Protein AF-A0A925VUN9-F1 (afdb_monomer)

Nearest PDB structures (foldseek):
  3ddu-assembly1_A  TM=9.523E-01  e=3.285E-17  Homo sapiens
  1o6g-assembly1_A  TM=9.454E-01  e=2.485E-17  Sus scrofa
  4ax4-assembly1_A  TM=9.443E-01  e=6.414E-17  Sus scrofa
  3iun-assembly1_A  TM=6.216E-01  e=2.566E-19  Aeromonas caviae
  3iul-assembly1_A  TM=6.078E-01  e=3.586E-19  Aeromonas caviae

Solvent-accessible surface area (backbone atoms only — not comparable to full-atom values): 20849 Å² total; per-residue (Å²): 135,87,82,88,87,84,83,85,91,83,91,82,90,84,91,80,81,89,74,84,75,78,75,70,81,73,72,76,76,75,77,75,74,76,77,77,78,78,86,79,77,77,70,90,73,80,70,54,88,45,61,49,71,61,94,89,42,80,46,76,43,34,56,60,71,56,74,42,68,83,41,71,66,34,49,50,51,53,52,48,48,48,52,46,53,50,62,52,56,71,68,44,89,56,50,64,61,50,50,53,51,50,52,58,76,48,52,46,74,44,72,49,81,69,43,82,54,84,65,26,37,38,31,38,40,29,82,28,77,60,81,41,57,28,34,30,39,23,50,55,55,97,90,42,76,53,76,75,42,85,71,47,58,30,52,77,70,26,98,84,35,47,28,39,76,73,48,76,34,67,33,91,84,52,47,38,35,40,35,29,37,19,55,77,78,42,70,53,28,38,37,37,34,28,36,61,85,78,71,41,73,51,94,57,71,45,70,46,23,49,93,56,67,62,50,59,55,83,98,46,64,50,69,51,64,56,81,70,55,72,73,55,49,53,48,52,52,52,50,24,61,76,68,65,71,50,68,56,71,61,53,52,50,50,52,50,51,38,50,52,30,49,73,71,72,38,67,41,64,66,52,55,54,51,72,71,41,57,67,84,72,38,47,62,57,50,54,53,51,51,52,49,52,53,50,50,64,72,68,72,60,88,73,77,90,54,98,73,42,73,67,55,57,52,51,52,48,51,53,54,49,50,52,51,49,51,52,53,50,48,64,70,45,56,87,71,64,58,88,75,79,81,115

Structure (mmCIF, N/CA/C/O backbone):
data_AF-A0A925VUN9-F1
#
_entry.id   AF-A0A925VUN9-F1
#
loop_
_atom_site.group_PDB
_atom_site.id
_atom_site.type_symbol
_atom_site.label_atom_id
_atom_site.label_alt_id
_atom_site.label_comp_id
_atom_site.label_asym_id
_atom_site.label_entity_id
_atom_site.label_seq_id
_atom_site.pdbx_PDB_ins_code
_atom_site.Cartn_x
_atom_site.Cartn_y
_atom_site.Cartn_z
_atom_site.occupancy
_atom_site.B_iso_or_equiv
_atom_site.auth_seq_id
_atom_site.auth_comp_id
_atom_site.auth_asym_id
_atom_site.auth_atom_id
_atom_site.pdbx_PDB_model_num
ATOM 1 N N . MET A 1 1 ? -49.160 45.375 -2.765 1.00 37.41 1 MET A N 1
ATOM 2 C CA . MET A 1 1 ? -49.230 46.778 -3.239 1.00 37.41 1 MET A CA 1
ATOM 3 C C . MET A 1 1 ? -47.916 47.093 -3.961 1.00 37.41 1 MET A C 1
ATOM 5 O O . MET A 1 1 ? -46.883 47.075 -3.319 1.00 37.41 1 MET A O 1
ATOM 9 N N . HIS A 1 2 ? -47.882 46.859 -5.283 1.00 33.75 2 HIS A N 1
ATOM 10 C CA . HIS A 1 2 ? -47.540 47.832 -6.353 1.00 33.75 2 HIS A CA 1
ATOM 11 C C . HIS A 1 2 ? -46.129 48.445 -6.237 1.00 33.75 2 HIS A C 1
ATOM 13 O O . HIS A 1 2 ? -45.890 49.258 -5.362 1.00 33.75 2 HIS A O 1
ATOM 19 N N . LYS A 1 3 ? -45.115 47.921 -6.946 1.00 38.50 3 LYS A N 1
ATOM 20 C CA . LYS A 1 3 ? -44.780 47.980 -8.399 1.00 38.50 3 LYS A CA 1
ATOM 21 C C . LYS A 1 3 ? -44.012 49.257 -8.807 1.00 38.50 3 LYS A C 1
ATOM 23 O O . LYS A 1 3 ? -44.603 50.318 -8.886 1.00 38.50 3 LYS A O 1
ATOM 28 N N . ARG A 1 4 ? -42.747 49.018 -9.201 1.00 45.75 4 ARG A N 1
ATOM 29 C CA . ARG A 1 4 ? -41.951 49.589 -10.316 1.00 45.75 4 ARG A CA 1
ATOM 30 C C . ARG A 1 4 ? -41.827 51.113 -10.448 1.00 45.75 4 ARG A C 1
ATOM 32 O O . ARG A 1 4 ? -42.810 51.768 -10.750 1.00 45.75 4 ARG A O 1
ATOM 39 N N . LEU A 1 5 ? -40.582 51.604 -10.501 1.00 34.41 5 LEU A N 1
ATOM 40 C CA . LEU A 1 5 ? -40.230 52.769 -11.321 1.00 34.41 5 LEU A CA 1
ATOM 41 C C . LEU A 1 5 ? -38.805 52.644 -11.910 1.00 34.41 5 LEU A C 1
ATOM 43 O O . LEU A 1 5 ? -37.813 52.567 -11.199 1.00 34.41 5 LEU A O 1
ATOM 47 N N . PHE A 1 6 ? -38.766 52.613 -13.236 1.00 36.28 6 PHE A N 1
ATOM 48 C CA . PHE A 1 6 ? -37.720 53.037 -14.182 1.00 36.28 6 PHE A CA 1
ATOM 49 C C . PHE A 1 6 ? -38.490 53.940 -15.189 1.00 36.28 6 PHE A C 1
ATOM 51 O O . PHE A 1 6 ? -39.714 53.760 -15.249 1.00 36.28 6 PHE A O 1
ATOM 58 N N . PRO A 1 7 ? -37.900 54.813 -16.044 1.00 48.44 7 PRO A N 1
ATOM 59 C CA . PRO A 1 7 ? -36.479 55.086 -16.325 1.00 48.44 7 PRO A CA 1
ATOM 60 C C . PRO A 1 7 ? -36.134 56.591 -16.601 1.00 48.44 7 PRO A C 1
ATOM 62 O O . PRO A 1 7 ? -36.978 57.471 -16.497 1.00 48.44 7 PRO A O 1
ATOM 65 N N . ALA A 1 8 ? -34.892 56.822 -17.062 1.00 31.12 8 ALA A N 1
ATOM 66 C CA . ALA A 1 8 ? -34.492 57.746 -18.147 1.00 31.12 8 ALA A CA 1
ATOM 67 C C . ALA A 1 8 ? -34.271 59.270 -17.906 1.00 31.12 8 ALA A C 1
ATOM 69 O O . ALA A 1 8 ? -35.199 60.062 -17.871 1.00 31.12 8 ALA A O 1
ATOM 70 N N . LEU A 1 9 ? -32.975 59.631 -17.978 1.00 34.16 9 LEU A N 1
ATOM 71 C CA . LEU A 1 9 ? -32.340 60.549 -18.955 1.00 34.16 9 LEU A CA 1
ATOM 72 C C . LEU A 1 9 ? -32.482 62.089 -18.829 1.00 34.16 9 LEU A C 1
ATOM 74 O O . LEU A 1 9 ? -33.552 62.636 -19.054 1.00 34.16 9 LEU A O 1
ATOM 78 N N . ALA A 1 10 ? -31.334 62.766 -18.629 1.00 32.47 10 ALA A N 1
ATOM 79 C CA . ALA A 1 10 ? -30.852 64.016 -19.277 1.00 32.47 10 ALA A CA 1
ATOM 80 C C . ALA A 1 10 ? -29.629 64.525 -18.471 1.00 32.47 10 ALA A C 1
ATOM 82 O O . ALA A 1 10 ? -29.774 64.918 -17.321 1.00 32.47 10 ALA A O 1
ATOM 83 N N . LEU A 1 11 ? -28.367 64.300 -18.855 1.00 37.62 11 LEU A N 1
ATOM 84 C CA . LEU A 1 11 ? -27.564 64.936 -19.913 1.00 37.62 11 LEU A CA 1
ATOM 85 C C . LEU A 1 11 ? -27.597 66.478 -19.910 1.00 37.62 11 LEU A C 1
ATOM 87 O O . LEU A 1 11 ? -28.502 67.049 -20.499 1.00 37.62 11 LEU A O 1
ATOM 91 N N . THR A 1 12 ? -26.541 67.119 -19.384 1.00 36.88 12 THR A N 1
ATOM 92 C CA . THR A 1 12 ? -25.901 68.284 -20.035 1.00 36.88 12 THR A CA 1
ATOM 93 C C . THR A 1 12 ? -24.462 68.520 -19.555 1.00 36.88 12 THR A C 1
ATOM 95 O O . THR A 1 12 ? -24.151 68.425 -18.373 1.00 36.88 12 THR A O 1
ATOM 98 N N . LEU A 1 13 ? -23.631 68.822 -20.555 1.00 40.38 13 LEU A N 1
ATOM 99 C CA . LEU A 1 13 ? -22.224 69.223 -20.616 1.00 40.38 13 LEU A CA 1
ATOM 100 C C . LEU A 1 13 ? -21.664 70.088 -19.471 1.00 40.38 13 LEU A C 1
ATOM 102 O O . LEU A 1 13 ? -22.271 71.086 -19.098 1.00 40.38 13 LEU A O 1
ATOM 106 N N . LEU A 1 14 ? -20.381 69.864 -19.153 1.00 37.53 14 LEU A N 1
ATOM 107 C CA . LEU A 1 14 ? -19.387 70.946 -19.124 1.00 37.53 14 LEU A CA 1
ATOM 108 C C . LEU A 1 14 ? -17.967 70.410 -19.355 1.00 37.53 14 LEU A C 1
ATOM 110 O O . LEU A 1 14 ? -17.503 69.476 -18.707 1.00 37.53 14 LEU A O 1
ATOM 114 N N . ALA A 1 15 ? -17.311 71.008 -20.347 1.00 46.47 15 ALA A N 1
ATOM 115 C CA . ALA A 1 15 ? -15.930 70.777 -20.726 1.00 46.47 15 ALA A CA 1
ATOM 116 C C . ALA A 1 15 ? -14.966 71.331 -19.664 1.00 46.47 15 ALA A C 1
ATOM 118 O O . ALA A 1 15 ? -15.176 72.426 -19.147 1.00 46.47 15 ALA A O 1
ATOM 119 N N . GLY A 1 16 ? -13.874 70.611 -19.399 1.00 35.56 16 GLY A N 1
ATOM 120 C CA . GLY A 1 16 ? -12.801 71.080 -18.525 1.00 35.56 16 GLY A CA 1
ATOM 121 C C . GLY A 1 16 ? -11.512 70.283 -18.714 1.00 35.56 16 GLY A C 1
ATOM 122 O O . GLY A 1 16 ? -11.427 69.134 -18.307 1.00 35.56 16 GLY A O 1
ATOM 123 N N . CYS A 1 17 ? -10.530 70.933 -19.341 1.00 37.12 17 CYS A N 1
ATOM 124 C CA . CYS A 1 17 ? -9.085 70.682 -19.295 1.00 37.12 17 CYS A CA 1
ATOM 125 C C . CYS A 1 17 ? -8.556 69.262 -19.591 1.00 37.12 17 CYS A C 1
ATOM 127 O O . CYS A 1 17 ? -8.373 68.425 -18.712 1.00 37.12 17 CYS A O 1
ATOM 129 N N . ARG A 1 18 ? -8.132 69.065 -20.849 1.00 40.28 18 ARG A N 1
ATOM 130 C CA . ARG A 1 18 ? -7.102 68.083 -21.220 1.00 40.28 18 ARG A CA 1
ATOM 131 C C . ARG A 1 18 ? -5.751 68.521 -20.646 1.00 40.28 18 ARG A C 1
ATOM 133 O O . ARG A 1 18 ? -5.056 69.332 -21.252 1.00 40.28 18 ARG A O 1
ATOM 140 N N . SER A 1 19 ? -5.354 67.935 -19.526 1.00 45.12 19 SER A N 1
ATOM 141 C CA . SER A 1 19 ? -3.939 67.811 -19.176 1.00 45.12 19 SER A CA 1
ATOM 142 C C . SER A 1 19 ? -3.372 66.657 -19.997 1.00 45.12 19 SER A C 1
ATOM 144 O O . SER A 1 19 ? -3.786 65.511 -19.828 1.00 45.12 19 SER A O 1
ATOM 146 N N . ALA A 1 20 ? -2.469 66.953 -20.929 1.00 46.03 20 ALA A N 1
ATOM 147 C CA . ALA A 1 20 ? -1.732 65.939 -21.668 1.00 46.03 20 ALA A CA 1
ATOM 148 C C . ALA A 1 20 ? -0.798 65.193 -20.701 1.00 46.03 20 ALA A C 1
ATOM 150 O O . ALA A 1 20 ? 0.339 65.599 -20.483 1.00 46.03 20 ALA A O 1
ATOM 151 N N . GLN A 1 21 ? -1.282 64.107 -20.098 1.00 45.81 21 GLN A N 1
ATOM 152 C CA . GLN A 1 21 ? -0.403 63.099 -19.523 1.00 45.81 21 GLN A CA 1
ATOM 153 C C . GLN A 1 21 ? 0.169 62.295 -20.686 1.00 45.81 21 GLN A C 1
ATOM 155 O O . GLN A 1 21 ? -0.472 61.399 -21.233 1.00 45.81 21 GLN A O 1
ATOM 160 N N . THR A 1 22 ? 1.380 62.656 -21.092 1.00 38.88 22 THR A N 1
ATOM 161 C CA . THR A 1 22 ? 2.261 61.762 -21.833 1.00 38.88 22 THR A CA 1
ATOM 162 C C . THR A 1 22 ? 2.469 60.514 -20.983 1.00 38.88 22 THR A C 1
ATOM 164 O O . THR A 1 22 ? 3.266 60.516 -20.046 1.00 38.88 22 THR A O 1
ATOM 167 N N . PHE A 1 23 ? 1.726 59.452 -21.287 1.00 42.19 23 PHE A N 1
ATOM 168 C CA . PHE A 1 23 ? 2.113 58.108 -20.892 1.00 42.19 23 PHE A CA 1
ATOM 169 C C . PHE A 1 23 ? 3.434 57.811 -21.598 1.00 42.19 23 PHE A C 1
ATOM 171 O O . PHE A 1 23 ? 3.462 57.509 -22.791 1.00 42.19 23 PHE A O 1
ATOM 178 N N . SER A 1 24 ? 4.541 57.941 -20.867 1.00 43.62 24 SER A N 1
ATOM 179 C CA . SER A 1 24 ? 5.783 57.282 -21.249 1.00 43.62 24 SER A CA 1
ATOM 180 C C . SER A 1 24 ? 5.459 55.801 -21.456 1.00 43.62 24 SER A C 1
ATOM 182 O O . SER A 1 24 ? 4.817 55.216 -20.575 1.00 43.62 24 SER A O 1
ATOM 184 N N . PRO A 1 25 ? 5.843 55.176 -22.582 1.00 48.31 25 PRO A N 1
ATOM 185 C CA . PRO A 1 25 ? 5.727 53.735 -22.707 1.00 48.31 25 PRO A CA 1
ATOM 186 C C . PRO A 1 25 ? 6.5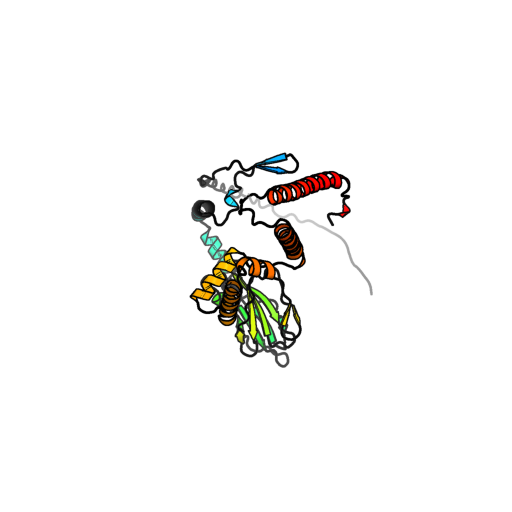38 53.129 -21.563 1.00 48.31 25 PRO A C 1
ATOM 188 O O . PRO A 1 25 ? 7.757 53.291 -21.491 1.00 48.31 25 PRO A O 1
ATOM 191 N N . SER A 1 26 ? 5.820 52.524 -20.614 1.00 52.62 26 SER A N 1
ATOM 192 C CA . SER A 1 26 ? 6.406 51.753 -19.529 1.00 52.62 26 SER A CA 1
ATOM 193 C C . SER A 1 26 ? 7.407 50.785 -20.141 1.00 52.62 26 SER A C 1
ATOM 195 O O . SER A 1 26 ? 7.097 50.135 -21.142 1.00 52.62 26 SER A O 1
ATOM 197 N N . SER A 1 27 ? 8.606 50.786 -19.559 1.00 56.06 27 SER A N 1
ATOM 198 C CA . SER A 1 27 ? 9.746 49.929 -19.859 1.00 56.06 27 SER A CA 1
ATOM 199 C C . SER A 1 27 ? 9.329 48.643 -20.563 1.00 56.06 27 SER A C 1
ATOM 201 O O . SER A 1 27 ? 8.539 47.870 -20.018 1.00 56.06 27 SER A O 1
ATOM 203 N N . ALA A 1 28 ? 9.898 48.411 -21.750 1.00 54.94 28 ALA A N 1
ATOM 204 C CA . ALA A 1 28 ? 9.885 47.108 -22.396 1.00 54.94 28 ALA A CA 1
ATOM 205 C C . ALA A 1 28 ? 10.078 46.025 -21.326 1.00 54.94 28 ALA A C 1
ATOM 207 O O . ALA A 1 28 ? 11.006 46.122 -20.513 1.00 54.94 28 ALA A O 1
ATOM 208 N N . ALA A 1 29 ? 9.158 45.057 -21.282 1.00 57.66 29 ALA A N 1
ATOM 209 C CA . ALA A 1 29 ? 9.291 43.898 -20.417 1.00 57.66 29 ALA A CA 1
ATOM 210 C C . ALA A 1 29 ? 10.703 43.342 -20.617 1.00 57.66 29 ALA A C 1
ATOM 212 O O . ALA A 1 29 ? 11.104 43.077 -21.754 1.00 57.66 29 ALA A O 1
ATOM 213 N N . ALA A 1 30 ? 11.470 43.251 -19.529 1.00 51.81 30 ALA A N 1
ATOM 214 C CA . ALA A 1 30 ? 12.798 42.668 -19.581 1.00 51.81 30 ALA A CA 1
ATOM 215 C C . ALA A 1 30 ? 12.683 41.302 -20.279 1.00 51.81 30 ALA A C 1
ATOM 217 O O . ALA A 1 30 ? 11.768 40.539 -19.941 1.00 51.81 30 ALA A O 1
ATOM 218 N N . PRO A 1 31 ? 13.538 40.994 -21.270 1.00 49.50 31 PRO A N 1
ATOM 219 C CA . PRO A 1 31 ? 13.520 39.684 -21.891 1.00 49.50 31 PRO A CA 1
ATOM 220 C C . PRO A 1 31 ? 13.689 38.653 -20.778 1.00 49.50 31 PRO A C 1
ATOM 222 O O . PRO A 1 31 ? 14.640 38.733 -19.998 1.00 49.50 31 PRO A O 1
ATOM 225 N N . ILE A 1 32 ? 12.737 37.721 -20.673 1.00 59.97 32 ILE A N 1
ATOM 226 C CA . ILE A 1 32 ? 12.883 36.556 -19.801 1.00 59.97 32 ILE A CA 1
ATOM 227 C C . ILE A 1 32 ? 14.226 35.937 -20.201 1.00 59.97 32 ILE A C 1
ATOM 229 O O . ILE A 1 32 ? 14.386 35.621 -21.387 1.00 59.97 32 ILE A O 1
ATOM 233 N N . PRO A 1 33 ? 15.213 35.836 -19.290 1.00 59.09 33 PRO A N 1
ATOM 234 C CA . PRO A 1 33 ? 16.504 35.272 -19.641 1.00 59.09 33 PRO A CA 1
ATOM 235 C C . PRO A 1 33 ? 16.245 33.905 -20.263 1.00 59.09 33 PRO A C 1
ATOM 237 O O . PRO A 1 33 ? 15.504 33.096 -19.698 1.00 59.09 33 PRO A O 1
ATOM 240 N N . ALA A 1 34 ? 16.782 33.690 -21.466 1.00 54.97 34 ALA A N 1
ATOM 241 C CA . ALA A 1 34 ? 16.667 32.417 -22.154 1.00 54.97 34 ALA A CA 1
ATOM 242 C C . ALA A 1 34 ? 17.097 31.329 -21.168 1.00 54.97 34 ALA A C 1
ATOM 244 O O . ALA A 1 34 ? 18.238 31.332 -20.707 1.00 54.97 34 ALA A O 1
ATOM 245 N N . SER A 1 35 ? 16.155 30.462 -20.784 1.00 61.94 35 SER A N 1
ATOM 246 C CA . SER A 1 35 ? 16.424 29.373 -19.854 1.00 61.94 35 SER A CA 1
ATOM 247 C C . SER A 1 35 ? 17.608 28.586 -20.404 1.00 61.94 35 SER A C 1
ATOM 249 O O . SER A 1 35 ? 17.532 28.022 -21.500 1.00 61.94 35 SER A O 1
ATOM 251 N N . SER A 1 36 ? 18.729 28.612 -19.682 1.00 62.91 36 SER A N 1
ATOM 252 C CA . SER A 1 36 ? 19.871 27.766 -19.990 1.00 62.91 36 SER A CA 1
ATOM 253 C C . SER A 1 36 ? 19.370 26.329 -19.940 1.00 62.91 36 SER A C 1
ATOM 255 O O . SER A 1 36 ? 19.022 25.833 -18.867 1.00 62.91 36 SER A O 1
ATOM 257 N N . ARG A 1 37 ? 19.268 25.671 -21.099 1.00 72.12 37 ARG A N 1
ATOM 258 C CA . ARG A 1 37 ? 18.894 24.258 -21.151 1.00 72.12 37 ARG A CA 1
ATOM 259 C C . ARG A 1 37 ? 19.952 23.484 -20.377 1.00 72.12 37 ARG A C 1
ATOM 261 O O . ARG A 1 37 ? 21.100 23.426 -20.810 1.00 72.12 37 ARG A O 1
ATOM 268 N N . ILE A 1 38 ? 19.572 22.926 -19.232 1.00 76.38 38 ILE A N 1
ATOM 269 C CA . ILE A 1 38 ? 20.438 22.026 -18.477 1.00 76.38 38 ILE A CA 1
ATOM 270 C C . ILE A 1 38 ? 20.653 20.796 -19.361 1.00 76.38 38 ILE A C 1
ATOM 272 O O . ILE A 1 38 ? 19.695 20.123 -19.746 1.00 76.38 38 ILE A O 1
ATOM 276 N N . ALA A 1 39 ? 21.903 20.541 -19.739 1.00 84.44 39 ALA A N 1
ATOM 277 C CA . ALA A 1 39 ? 22.255 19.363 -20.516 1.00 84.44 39 ALA A CA 1
ATOM 278 C C . ALA A 1 39 ? 22.117 18.120 -19.628 1.00 84.44 39 ALA A C 1
ATOM 280 O O . ALA A 1 39 ? 22.717 18.048 -18.556 1.00 84.44 39 ALA A O 1
ATOM 281 N N . VAL A 1 40 ? 21.322 17.149 -20.076 1.00 90.56 40 VAL A N 1
ATOM 282 C CA . VAL A 1 40 ? 21.062 15.904 -19.346 1.00 90.56 40 VAL A CA 1
ATOM 283 C C . VAL A 1 40 ? 21.664 14.744 -20.117 1.00 90.56 40 VAL A C 1
ATOM 285 O O . VAL A 1 40 ? 21.389 14.579 -21.304 1.00 90.56 40 VAL A O 1
ATOM 288 N N . GLN A 1 41 ? 22.467 13.932 -19.435 1.00 93.25 41 GLN A N 1
ATOM 289 C CA . GLN A 1 41 ? 22.943 12.661 -19.962 1.00 93.25 41 GLN A CA 1
ATOM 290 C C . GLN A 1 41 ? 22.115 11.537 -19.344 1.00 93.25 41 GLN A C 1
ATOM 292 O O . GLN A 1 41 ? 22.156 11.328 -18.132 1.00 93.25 41 GLN A O 1
ATOM 297 N N . TYR A 1 42 ? 21.344 10.840 -20.175 1.00 95.94 42 TYR A N 1
ATOM 298 C CA . TYR A 1 42 ? 20.524 9.720 -19.724 1.00 95.94 42 TYR A CA 1
ATOM 299 C C . TYR A 1 42 ? 21.367 8.453 -19.540 1.00 95.94 42 TYR A C 1
ATOM 301 O O . TYR A 1 42 ? 22.355 8.275 -20.259 1.00 95.94 42 TYR A O 1
ATOM 309 N N . PRO A 1 43 ? 20.989 7.557 -18.611 1.00 96.31 43 PRO A N 1
ATOM 310 C CA . PRO A 1 43 ? 21.626 6.256 -18.497 1.00 96.31 43 PRO A CA 1
ATOM 311 C C . PRO A 1 43 ? 21.365 5.421 -19.752 1.00 96.31 43 PRO A C 1
ATOM 313 O O . PRO A 1 43 ? 20.247 5.401 -20.278 1.00 96.31 43 PRO A O 1
ATOM 316 N N . GLU A 1 44 ? 22.385 4.691 -20.195 1.00 95.94 44 GLU A N 1
ATOM 317 C CA . GLU A 1 44 ? 22.226 3.661 -21.221 1.00 95.94 44 GLU A CA 1
ATOM 318 C C . GLU A 1 44 ? 21.148 2.662 -20.781 1.00 95.94 44 GLU A C 1
ATOM 320 O O . GLU A 1 44 ? 21.173 2.139 -19.666 1.00 95.94 44 GLU A O 1
ATOM 325 N N . THR A 1 45 ? 20.172 2.425 -21.655 1.00 97.88 45 THR A N 1
ATOM 326 C CA . THR A 1 45 ? 19.056 1.507 -21.403 1.00 97.88 45 THR A CA 1
ATOM 327 C C . THR A 1 45 ? 19.045 0.483 -22.521 1.00 97.88 45 THR A C 1
ATOM 329 O O . THR A 1 45 ? 18.701 0.812 -23.660 1.00 97.88 45 THR A O 1
ATOM 332 N N . ARG A 1 46 ? 19.457 -0.755 -22.220 1.00 96.94 46 ARG A N 1
ATOM 333 C CA . ARG A 1 46 ? 19.519 -1.798 -23.246 1.00 96.94 46 ARG A CA 1
ATOM 334 C C . ARG A 1 46 ? 18.129 -2.082 -23.810 1.00 96.94 46 ARG A C 1
ATOM 336 O O . ARG A 1 46 ? 17.133 -2.068 -23.085 1.00 96.94 46 ARG A O 1
ATOM 343 N N . LYS A 1 47 ? 18.096 -2.391 -25.101 1.00 97.94 47 LYS A N 1
ATOM 344 C CA . LYS A 1 47 ? 16.910 -2.875 -25.804 1.00 97.94 47 LYS A CA 1
ATOM 345 C C . LYS A 1 47 ? 17.036 -4.384 -25.974 1.00 97.94 47 LYS A C 1
ATOM 347 O O . LYS A 1 47 ? 18.050 -4.842 -26.496 1.00 97.94 47 LYS A O 1
ATOM 352 N N . SER A 1 48 ? 16.053 -5.140 -25.505 1.00 95.69 48 SER A N 1
ATOM 353 C CA . SER A 1 48 ? 15.885 -6.544 -25.877 1.00 95.69 48 SER A CA 1
ATOM 354 C C . SER A 1 48 ? 15.203 -6.662 -27.240 1.00 95.69 48 SER A C 1
ATOM 356 O O . SER A 1 48 ? 14.717 -5.687 -27.815 1.00 95.69 48 SER A O 1
ATOM 358 N N . ASP A 1 49 ? 15.177 -7.883 -27.748 1.00 97.06 49 ASP A N 1
ATOM 359 C CA . ASP A 1 49 ? 14.502 -8.321 -28.964 1.00 97.06 49 ASP A CA 1
ATOM 360 C C . ASP A 1 49 ? 13.099 -8.897 -28.690 1.00 97.06 49 ASP A C 1
ATOM 362 O O . ASP A 1 49 ? 12.533 -9.565 -29.551 1.00 97.06 49 ASP A O 1
ATOM 366 N N . HIS A 1 50 ? 12.523 -8.643 -27.506 1.00 97.38 50 HIS A N 1
ATOM 367 C CA . HIS A 1 50 ? 11.200 -9.158 -27.138 1.00 97.38 50 HIS A CA 1
ATOM 368 C C . HIS A 1 50 ? 10.112 -8.570 -28.045 1.00 97.38 50 HIS A C 1
ATOM 370 O O . HIS A 1 50 ? 10.023 -7.353 -28.224 1.00 97.38 50 HIS A O 1
ATOM 376 N N . VAL A 1 51 ? 9.268 -9.442 -28.595 1.00 98.00 51 VAL A N 1
ATOM 377 C CA . VAL A 1 51 ? 8.137 -9.094 -29.460 1.00 98.00 51 VAL A CA 1
ATOM 378 C C . VAL A 1 51 ? 6.952 -9.961 -29.055 1.00 98.00 51 VAL A C 1
ATOM 380 O O . VAL A 1 51 ? 7.047 -11.187 -29.079 1.00 98.00 51 VAL A O 1
ATOM 383 N N . ASP A 1 52 ? 5.840 -9.325 -28.704 1.00 97.62 52 ASP A N 1
ATOM 384 C CA . ASP A 1 52 ? 4.563 -10.014 -28.529 1.00 97.62 52 ASP A CA 1
ATOM 385 C C . ASP A 1 52 ? 3.845 -10.124 -29.882 1.00 97.62 52 ASP A C 1
ATOM 387 O O . ASP A 1 52 ? 3.980 -9.245 -30.733 1.00 97.62 52 ASP A O 1
ATOM 391 N N . ASP A 1 53 ? 3.038 -11.165 -30.079 1.00 97.69 53 ASP A N 1
ATOM 392 C CA . ASP A 1 53 ? 2.108 -11.250 -31.209 1.00 97.69 53 ASP A CA 1
ATOM 393 C C . ASP A 1 53 ? 0.677 -11.024 -30.721 1.00 97.69 53 ASP A C 1
ATOM 395 O O . ASP A 1 53 ? 0.172 -11.756 -29.867 1.00 97.69 53 ASP A O 1
ATOM 399 N N . TYR A 1 54 ? 0.015 -10.015 -31.282 1.00 97.50 54 TYR A N 1
ATOM 400 C CA . TYR A 1 54 ? -1.394 -9.743 -31.032 1.00 97.50 54 TYR A CA 1
ATOM 401 C C . TYR A 1 54 ? -2.186 -10.005 -32.310 1.00 97.50 54 TYR A C 1
ATOM 403 O O . TYR A 1 54 ? -2.268 -9.153 -33.195 1.00 97.50 54 TYR A O 1
ATOM 411 N N . PHE A 1 55 ? -2.781 -11.197 -32.397 1.00 96.94 55 PHE A N 1
ATOM 412 C CA . PHE A 1 55 ? -3.629 -11.619 -33.518 1.00 96.94 55 PHE A CA 1
ATOM 413 C C . PHE A 1 55 ? -2.914 -11.544 -34.884 1.00 96.94 55 PHE A C 1
ATOM 415 O O . PHE A 1 55 ? -3.487 -11.074 -35.868 1.00 96.94 55 PHE A O 1
ATOM 422 N N . GLY A 1 56 ? -1.654 -11.987 -34.949 1.00 95.69 56 GLY A N 1
ATOM 423 C CA . GLY A 1 56 ? -0.815 -11.950 -36.152 1.00 95.69 56 GLY A CA 1
ATOM 424 C C . GLY A 1 56 ? -0.089 -10.621 -36.382 1.00 95.69 56 GLY A C 1
ATOM 425 O O . GLY A 1 56 ? 0.569 -10.457 -37.411 1.00 95.69 56 GLY A O 1
ATOM 426 N N . THR A 1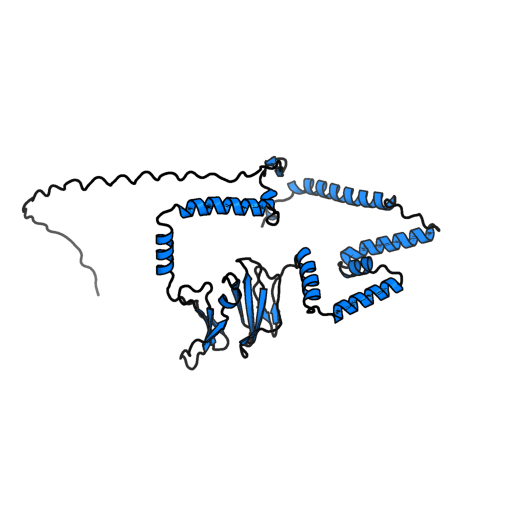 57 ? -0.225 -9.656 -35.464 1.00 97.94 57 THR A N 1
ATOM 427 C CA . THR A 1 57 ? 0.508 -8.385 -35.503 1.00 97.94 57 THR A CA 1
ATOM 428 C C . THR A 1 57 ? 1.663 -8.413 -34.497 1.00 97.94 57 THR A C 1
ATOM 430 O O . THR A 1 57 ? 1.398 -8.402 -33.292 1.00 97.94 57 THR A O 1
ATOM 433 N N . PRO A 1 58 ? 2.933 -8.388 -34.948 1.00 97.88 58 PRO A N 1
ATOM 434 C CA . PRO A 1 58 ? 4.081 -8.327 -34.049 1.00 97.88 58 PRO A CA 1
ATOM 435 C C . PRO A 1 58 ? 4.227 -6.929 -33.426 1.00 97.88 58 PRO A C 1
ATOM 437 O O . PRO A 1 58 ? 4.275 -5.923 -34.137 1.00 97.88 58 PRO A O 1
ATOM 440 N N . VAL A 1 59 ? 4.349 -6.865 -32.100 1.00 98.38 59 VAL A N 1
ATOM 441 C CA . VAL A 1 59 ? 4.523 -5.641 -31.304 1.00 98.38 59 VAL A CA 1
ATOM 442 C C . VAL A 1 59 ? 5.804 -5.754 -30.464 1.00 98.38 59 VAL A C 1
ATOM 444 O O . VAL A 1 59 ? 5.822 -6.478 -29.467 1.00 98.38 59 VAL A O 1
ATOM 447 N N . PRO A 1 60 ? 6.897 -5.067 -30.852 1.00 98.31 60 PRO A N 1
ATOM 448 C CA . PRO A 1 60 ? 8.141 -5.069 -30.087 1.00 98.31 60 PRO A CA 1
ATOM 449 C C . PRO A 1 60 ? 8.006 -4.350 -28.744 1.00 98.31 60 PRO A C 1
ATOM 451 O O . PRO A 1 60 ? 7.567 -3.201 -28.696 1.00 98.31 60 PRO A O 1
ATOM 454 N N . ASP A 1 61 ? 8.482 -4.991 -27.679 1.00 98.19 61 ASP A N 1
ATOM 455 C CA . ASP A 1 61 ? 8.614 -4.413 -26.342 1.00 98.19 61 ASP A CA 1
ATOM 456 C C . ASP A 1 61 ? 10.069 -4.555 -25.851 1.00 98.19 61 ASP A C 1
ATOM 458 O O . ASP A 1 61 ? 10.407 -5.443 -25.061 1.00 98.19 61 ASP A O 1
ATOM 462 N N . PRO A 1 62 ? 10.975 -3.681 -26.330 1.00 98.25 62 PRO A N 1
ATOM 463 C CA . PRO A 1 62 ? 12.411 -3.799 -26.076 1.00 98.25 62 PRO A CA 1
ATOM 464 C C . PRO A 1 62 ? 12.805 -3.564 -24.611 1.00 98.25 62 PRO A C 1
ATOM 466 O O . PRO A 1 62 ? 13.981 -3.697 -24.265 1.00 98.25 62 PRO A O 1
ATOM 469 N N . TYR A 1 63 ? 11.864 -3.176 -23.750 1.00 98.19 63 TYR A N 1
ATOM 470 C CA . TYR A 1 63 ? 12.120 -2.896 -22.342 1.00 98.19 63 TYR A CA 1
ATOM 471 C C . TYR A 1 63 ? 11.363 -3.835 -21.406 1.00 98.19 63 TYR A C 1
ATOM 473 O O . TYR A 1 63 ? 11.357 -3.589 -20.203 1.00 98.19 63 TYR A O 1
ATOM 481 N N . ARG A 1 64 ? 10.826 -4.952 -21.921 1.00 97.50 64 ARG A N 1
ATOM 482 C CA . ARG A 1 64 ? 10.175 -6.015 -21.136 1.00 97.50 64 ARG A CA 1
ATOM 483 C C . ARG A 1 64 ? 10.972 -6.434 -19.897 1.00 97.50 64 ARG A C 1
ATOM 485 O O . ARG A 1 64 ? 10.405 -6.770 -18.867 1.00 97.50 64 ARG A O 1
ATOM 492 N N . TRP A 1 65 ? 12.302 -6.386 -19.971 1.00 96.94 65 TRP A N 1
ATOM 493 C CA . TRP A 1 65 ? 13.178 -6.723 -18.847 1.00 96.94 65 TRP A CA 1
ATOM 494 C C . TRP A 1 65 ? 12.998 -5.812 -17.616 1.00 96.94 65 TRP A C 1
ATOM 496 O O . TRP A 1 65 ? 13.271 -6.258 -16.506 1.00 96.94 65 TRP A O 1
ATOM 506 N N . LEU A 1 66 ? 12.503 -4.578 -17.786 1.00 97.88 66 LEU A N 1
ATOM 507 C CA . LEU A 1 66 ? 12.183 -3.664 -16.682 1.00 97.88 66 LEU A CA 1
ATOM 508 C C . LEU A 1 66 ? 10.926 -4.076 -15.899 1.00 97.88 66 LEU A C 1
ATOM 510 O O . LEU A 1 66 ? 10.722 -3.567 -14.798 1.00 97.88 66 LEU A O 1
ATOM 514 N N . GLU A 1 67 ? 10.096 -4.988 -16.422 1.00 96.31 67 GLU A N 1
ATOM 515 C CA . GLU A 1 67 ? 8.933 -5.514 -15.691 1.00 96.31 67 GLU A CA 1
ATOM 516 C C . GLU A 1 67 ? 9.343 -6.383 -14.493 1.00 96.31 67 GLU A C 1
ATOM 518 O O . GLU A 1 67 ? 8.607 -6.467 -13.507 1.00 96.31 67 GLU A O 1
ATOM 523 N N . ASP A 1 68 ? 10.539 -6.983 -14.529 1.00 93.38 68 ASP A N 1
ATOM 524 C CA . ASP A 1 68 ? 11.120 -7.642 -13.362 1.00 93.38 68 ASP A CA 1
ATOM 525 C C . ASP A 1 68 ? 11.745 -6.598 -12.427 1.00 93.38 68 ASP A C 1
ATOM 527 O O . ASP A 1 68 ? 12.934 -6.258 -12.512 1.00 93.38 68 ASP A O 1
ATOM 531 N N . ALA A 1 69 ? 10.913 -6.094 -11.516 1.00 89.38 69 ALA A N 1
ATOM 532 C CA . ALA A 1 69 ? 11.294 -5.130 -10.490 1.00 89.38 69 ALA A CA 1
ATOM 533 C C . ALA A 1 69 ? 12.310 -5.684 -9.471 1.00 89.38 69 ALA A C 1
ATOM 535 O O . ALA A 1 69 ? 12.998 -4.906 -8.800 1.00 89.38 69 ALA A O 1
ATOM 536 N N . ASP A 1 70 ? 12.422 -7.009 -9.341 1.00 88.00 70 ASP A N 1
ATOM 537 C CA . ASP A 1 70 ? 13.328 -7.643 -8.388 1.00 88.00 70 ASP A CA 1
ATOM 538 C C . ASP A 1 70 ? 14.720 -7.903 -8.962 1.00 88.00 70 ASP A C 1
ATOM 540 O O . ASP A 1 70 ? 15.675 -8.051 -8.182 1.00 88.00 70 ASP A O 1
ATOM 544 N N . SER A 1 71 ? 14.859 -7.878 -10.290 1.00 93.31 71 SER A N 1
ATOM 545 C CA . SER A 1 71 ? 16.139 -8.084 -10.957 1.00 93.31 71 SER A CA 1
ATOM 546 C C . SER A 1 71 ? 17.198 -7.051 -10.522 1.00 93.31 71 SER A C 1
ATOM 548 O O . SER A 1 71 ? 16.908 -5.858 -10.345 1.00 93.31 71 SER A O 1
ATOM 550 N N . PRO A 1 72 ? 18.471 -7.470 -10.370 1.00 95.62 72 PRO A N 1
ATOM 551 C CA . PRO A 1 72 ? 19.568 -6.541 -10.101 1.00 95.62 72 PRO A CA 1
ATOM 552 C C . PRO A 1 72 ? 19.720 -5.469 -11.186 1.00 95.62 72 PRO A C 1
ATOM 554 O O . PRO A 1 72 ? 20.094 -4.336 -10.883 1.00 95.62 72 PRO A O 1
ATOM 557 N N . GLU A 1 73 ? 19.410 -5.815 -12.437 1.00 95.94 73 GLU A N 1
ATOM 558 C CA . GLU A 1 73 ? 19.512 -4.907 -13.577 1.00 95.94 73 GLU A CA 1
ATOM 559 C C . GLU A 1 73 ? 18.500 -3.757 -13.476 1.00 95.94 73 GLU A C 1
ATOM 561 O O . GLU A 1 73 ? 18.890 -2.591 -13.560 1.00 95.94 73 GLU A O 1
ATOM 566 N N . THR A 1 74 ? 17.226 -4.056 -13.200 1.00 96.88 74 THR A N 1
ATOM 567 C CA . THR A 1 74 ? 16.183 -3.033 -13.021 1.00 96.88 74 THR A CA 1
ATOM 568 C C . THR A 1 74 ? 16.493 -2.131 -11.830 1.00 96.88 74 THR A C 1
ATOM 570 O O . THR A 1 74 ? 16.407 -0.907 -11.938 1.00 96.88 74 THR A O 1
ATOM 573 N N . LYS A 1 75 ? 16.950 -2.699 -10.707 1.00 94.75 75 LYS A N 1
ATOM 574 C CA . LYS A 1 75 ? 17.357 -1.925 -9.519 1.00 94.75 75 LYS A CA 1
ATOM 575 C C . LYS A 1 75 ? 18.516 -0.965 -9.817 1.00 94.75 75 LYS A C 1
ATOM 577 O O . LYS A 1 75 ? 18.491 0.195 -9.385 1.00 94.75 75 LYS A O 1
ATOM 582 N N . ALA A 1 76 ? 19.513 -1.415 -10.581 1.00 96.75 76 ALA A N 1
ATOM 583 C CA . ALA A 1 76 ? 20.620 -0.570 -11.022 1.00 96.75 76 ALA A CA 1
ATOM 584 C C . ALA A 1 76 ? 20.140 0.546 -11.964 1.00 96.75 76 ALA A C 1
ATOM 586 O O . ALA A 1 76 ? 20.528 1.705 -11.794 1.00 96.75 76 ALA A O 1
ATOM 587 N N . TRP A 1 77 ? 19.247 0.223 -12.903 1.00 98.12 77 TRP A N 1
ATOM 588 C CA . TRP A 1 77 ? 18.659 1.193 -13.824 1.00 98.12 77 TRP A CA 1
ATOM 589 C C . TRP A 1 77 ? 17.853 2.278 -13.095 1.00 98.12 77 TRP A C 1
ATOM 591 O O . TRP A 1 77 ? 18.093 3.463 -13.325 1.00 98.12 77 TRP A O 1
ATOM 601 N N . VAL A 1 78 ? 16.981 1.909 -12.146 1.00 97.75 78 VAL A N 1
ATOM 602 C CA . VAL A 1 78 ? 16.212 2.867 -11.324 1.00 97.75 78 VAL A CA 1
ATOM 603 C C . VAL A 1 78 ? 17.148 3.798 -10.552 1.00 97.75 78 VAL A C 1
ATOM 605 O O . VAL A 1 78 ? 16.936 5.010 -10.511 1.00 97.75 78 VAL A O 1
ATOM 608 N N . THR A 1 79 ? 18.224 3.255 -9.979 1.00 97.06 79 THR A N 1
ATOM 609 C CA . THR A 1 79 ? 19.234 4.052 -9.265 1.00 97.06 79 THR A CA 1
ATOM 610 C C . THR A 1 79 ? 19.917 5.057 -10.196 1.00 97.06 79 THR A C 1
ATOM 612 O O . THR A 1 79 ? 20.082 6.226 -9.839 1.00 97.06 79 THR A O 1
ATOM 615 N N . ALA A 1 80 ? 20.281 4.630 -11.409 1.00 97.44 80 ALA A N 1
ATOM 616 C CA . ALA A 1 80 ? 20.894 5.497 -12.407 1.00 97.44 80 ALA A CA 1
ATOM 617 C C . ALA A 1 80 ? 19.936 6.606 -12.878 1.00 97.44 80 ALA A C 1
ATOM 619 O O . ALA A 1 80 ? 20.350 7.761 -12.979 1.00 97.44 80 ALA A O 1
ATOM 620 N N . GLN A 1 81 ? 18.657 6.287 -13.093 1.00 97.94 81 GLN A N 1
ATOM 621 C CA . GLN A 1 81 ? 17.633 7.275 -13.446 1.00 97.94 81 GLN A CA 1
ATOM 622 C C . GLN A 1 81 ? 17.420 8.291 -12.320 1.00 97.94 81 GLN A C 1
ATOM 624 O O . GLN A 1 81 ? 17.479 9.494 -12.570 1.00 97.94 81 GLN A O 1
ATOM 629 N N . ASN A 1 82 ? 17.285 7.834 -11.069 1.00 97.75 82 ASN A N 1
ATOM 630 C CA . ASN A 1 82 ? 17.166 8.717 -9.907 1.00 97.75 82 ASN A CA 1
ATOM 631 C C . ASN A 1 82 ? 18.352 9.684 -9.806 1.00 97.75 82 ASN A C 1
ATOM 633 O O . ASN A 1 82 ? 18.148 10.868 -9.547 1.00 97.75 82 ASN A O 1
ATOM 637 N N . LYS A 1 83 ? 19.583 9.223 -10.067 1.00 96.69 83 LYS A N 1
ATOM 638 C CA . LYS A 1 83 ? 20.770 10.092 -10.080 1.00 96.69 83 LYS A CA 1
ATOM 639 C C . LYS A 1 83 ? 20.658 11.206 -11.122 1.00 96.69 83 LYS A C 1
ATOM 641 O O . LYS A 1 83 ? 20.996 12.349 -10.826 1.00 96.69 83 LYS A O 1
ATOM 646 N N . VAL A 1 84 ? 20.176 10.890 -12.323 1.00 96.62 84 VAL A N 1
ATOM 647 C CA . VAL A 1 84 ? 19.968 11.884 -13.385 1.00 96.62 84 VAL A CA 1
ATOM 648 C C . VAL A 1 84 ? 18.858 12.864 -13.005 1.00 96.62 84 VAL A C 1
ATOM 650 O O . VAL A 1 84 ? 19.050 14.076 -13.102 1.00 96.62 84 VAL A O 1
ATOM 653 N N . SER A 1 85 ? 17.725 12.364 -12.511 1.00 96.38 85 SER A N 1
ATOM 654 C CA . SER A 1 85 ? 16.596 13.197 -12.095 1.00 96.38 85 SER A CA 1
ATOM 655 C C . SER A 1 85 ? 16.954 14.126 -10.937 1.00 96.38 85 SER A C 1
ATOM 657 O O . SER A 1 85 ? 16.752 15.334 -11.044 1.00 96.38 85 SER A O 1
ATOM 659 N N . PHE A 1 86 ? 17.517 13.608 -9.842 1.00 95.62 86 PHE A N 1
ATOM 660 C CA . PHE A 1 86 ? 17.898 14.441 -8.700 1.00 95.62 86 PHE A CA 1
ATOM 661 C C . PHE A 1 86 ? 19.049 15.388 -9.043 1.00 95.62 86 PHE A C 1
ATOM 663 O O . PHE A 1 86 ? 18.959 16.561 -8.693 1.00 95.62 86 PHE A O 1
ATOM 670 N N . GLY A 1 87 ? 20.033 14.945 -9.833 1.00 94.56 87 GLY A N 1
ATOM 671 C CA . GLY A 1 87 ? 21.107 15.813 -10.320 1.00 94.56 87 GLY A CA 1
ATOM 672 C C . GLY A 1 87 ? 20.608 16.974 -11.189 1.00 94.56 87 GLY A C 1
ATOM 673 O O . GLY A 1 87 ? 21.192 18.053 -11.160 1.00 94.56 87 GLY A O 1
ATOM 674 N N . TYR A 1 88 ? 19.511 16.798 -11.933 1.00 95.00 88 TYR A N 1
ATOM 675 C CA . TYR A 1 88 ? 18.837 17.897 -12.632 1.00 95.00 88 TYR A CA 1
ATOM 676 C C . TYR A 1 88 ? 18.069 18.804 -11.664 1.00 95.00 88 TYR A C 1
ATOM 678 O O . TYR A 1 88 ? 18.213 20.024 -11.699 1.00 95.00 88 TYR A O 1
ATOM 686 N N . LEU A 1 89 ? 17.244 18.219 -10.788 1.00 94.94 89 LEU A N 1
ATOM 687 C CA . LEU A 1 89 ? 16.387 18.968 -9.864 1.00 94.94 89 LEU A CA 1
ATOM 688 C C . LEU A 1 89 ? 17.192 19.825 -8.877 1.00 94.94 89 LEU A C 1
ATOM 690 O O . LEU A 1 89 ? 16.740 20.902 -8.497 1.00 94.94 89 LEU A O 1
ATOM 694 N N . GLU A 1 90 ? 18.372 19.369 -8.463 1.00 93.62 90 GLU A N 1
ATOM 695 C CA . GLU A 1 90 ? 19.293 20.101 -7.583 1.00 93.62 90 GLU A CA 1
ATOM 696 C C . GLU A 1 90 ? 19.864 21.376 -8.217 1.00 93.62 90 GLU A C 1
ATOM 698 O O . GLU A 1 90 ? 20.242 22.292 -7.495 1.00 93.62 90 GLU A O 1
ATOM 703 N N . GLN A 1 91 ? 19.869 21.488 -9.548 1.00 93.81 91 GLN A N 1
ATOM 704 C CA . GLN A 1 91 ? 20.349 22.686 -10.246 1.00 93.81 91 GLN A CA 1
ATOM 705 C C . GLN A 1 91 ? 19.311 23.814 -10.287 1.00 93.81 91 GLN A C 1
ATOM 707 O O . GLN A 1 91 ? 19.636 24.930 -10.690 1.00 93.81 91 GLN A O 1
ATOM 712 N N . ILE A 1 92 ? 18.057 23.544 -9.909 1.00 93.69 92 ILE A N 1
ATOM 713 C CA . ILE A 1 92 ? 16.961 24.513 -9.988 1.00 93.69 92 ILE A CA 1
ATOM 714 C C . ILE A 1 92 ? 17.063 25.492 -8.801 1.00 93.69 92 ILE A C 1
ATOM 716 O O . ILE A 1 92 ? 16.742 25.100 -7.675 1.00 93.69 92 ILE A O 1
ATOM 720 N N . PRO A 1 93 ? 17.414 26.781 -9.013 1.00 94.50 93 PRO A N 1
ATOM 721 C CA . PRO A 1 93 ? 17.792 27.685 -7.916 1.00 94.50 93 PRO A CA 1
ATOM 722 C C . PRO A 1 93 ? 16.669 27.997 -6.918 1.00 94.50 93 PRO A C 1
ATOM 724 O O . PRO A 1 93 ? 16.924 28.391 -5.786 1.00 94.50 93 PRO A O 1
ATOM 727 N N . PHE A 1 94 ? 15.414 27.846 -7.338 1.00 95.25 94 PHE A N 1
ATOM 728 C CA . PHE A 1 94 ? 14.230 28.148 -6.533 1.00 95.25 94 PHE A CA 1
ATOM 729 C C . PHE A 1 94 ? 13.543 26.892 -5.969 1.00 95.25 94 PHE A C 1
ATOM 731 O O . PHE A 1 94 ? 12.463 26.999 -5.389 1.00 95.25 94 PHE A O 1
ATOM 738 N N . ARG A 1 95 ? 14.134 25.695 -6.112 1.00 95.81 95 ARG A N 1
ATOM 739 C CA . ARG A 1 95 ? 13.541 24.441 -5.607 1.00 95.81 95 ARG A CA 1
ATOM 740 C C . ARG A 1 95 ? 13.305 24.480 -4.097 1.00 95.81 95 ARG A C 1
ATOM 742 O O . ARG A 1 95 ? 12.225 24.101 -3.647 1.00 95.81 95 ARG A O 1
ATOM 749 N N . ASP A 1 96 ? 14.280 24.965 -3.334 1.00 96.50 96 ASP A N 1
ATOM 750 C CA . ASP A 1 96 ? 14.154 25.050 -1.877 1.00 96.50 96 ASP A CA 1
ATOM 751 C C . ASP A 1 96 ? 13.174 26.149 -1.454 1.00 96.50 96 ASP A C 1
ATOM 753 O O . ASP A 1 96 ? 12.381 25.926 -0.546 1.00 96.50 96 ASP A O 1
ATOM 757 N N . GLN A 1 97 ? 13.095 27.262 -2.194 1.00 97.44 97 GLN A N 1
ATOM 758 C CA . GLN A 1 97 ? 12.079 28.299 -1.955 1.00 97.44 97 GLN A CA 1
ATOM 759 C C . GLN A 1 97 ? 10.656 27.751 -2.140 1.00 97.44 97 GLN A C 1
ATOM 761 O O . GLN A 1 97 ? 9.756 28.059 -1.358 1.00 97.44 97 GLN A O 1
ATOM 766 N N . ILE A 1 98 ? 10.440 26.904 -3.154 1.00 97.88 98 ILE A N 1
ATOM 767 C CA . ILE A 1 98 ? 9.158 26.215 -3.349 1.00 97.88 98 ILE A CA 1
ATOM 768 C C . ILE A 1 98 ? 8.896 25.252 -2.190 1.00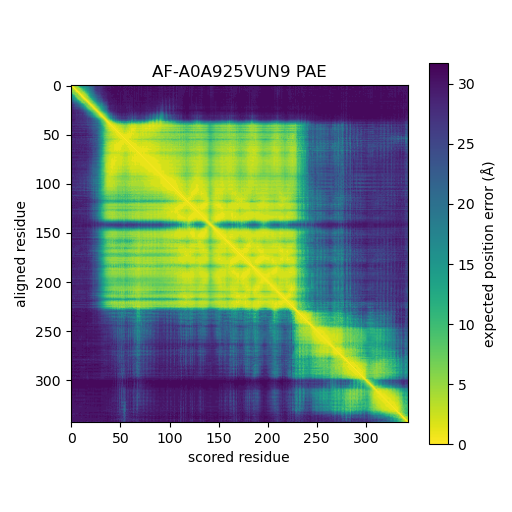 97.88 98 ILE A C 1
ATOM 770 O O . ILE A 1 98 ? 7.790 25.259 -1.651 1.00 97.88 98 ILE A O 1
ATOM 774 N N . ARG A 1 99 ? 9.892 24.453 -1.781 1.00 97.62 99 ARG A N 1
ATOM 775 C CA . ARG A 1 99 ? 9.759 23.537 -0.638 1.00 97.62 99 ARG A CA 1
ATOM 776 C C . ARG A 1 99 ? 9.361 24.298 0.626 1.00 97.62 99 ARG A C 1
ATOM 778 O O . ARG A 1 99 ? 8.376 23.934 1.252 1.00 97.62 99 ARG A O 1
ATOM 785 N N . GLU A 1 100 ? 10.068 25.368 0.970 1.00 98.25 100 GLU A N 1
ATOM 786 C CA . GLU A 1 100 ? 9.784 26.207 2.140 1.00 98.25 100 GLU A CA 1
ATOM 787 C C . GLU A 1 100 ? 8.391 26.834 2.080 1.00 98.25 100 GLU A C 1
ATOM 789 O O . GLU A 1 100 ? 7.652 26.829 3.072 1.00 98.25 100 GLU A O 1
ATOM 794 N N . ARG A 1 101 ? 7.999 27.343 0.904 1.00 98.31 101 ARG A N 1
ATOM 795 C CA . ARG A 1 101 ? 6.669 27.916 0.709 1.00 98.31 101 ARG A CA 1
ATOM 796 C C . ARG A 1 101 ? 5.582 26.866 0.901 1.00 98.31 101 ARG A C 1
ATOM 798 O O . ARG A 1 101 ? 4.615 27.155 1.601 1.00 98.31 101 ARG A O 1
ATOM 805 N N . LEU A 1 102 ? 5.746 25.677 0.318 1.00 98.38 102 LEU A N 1
ATOM 806 C CA . LEU A 1 102 ? 4.826 24.552 0.489 1.00 98.38 102 LEU A CA 1
ATOM 807 C C . LEU A 1 102 ? 4.750 24.125 1.957 1.00 98.38 102 LEU A C 1
ATOM 809 O O . LEU A 1 102 ? 3.651 24.044 2.491 1.00 98.38 102 LEU A O 1
ATOM 813 N N . THR A 1 103 ? 5.885 23.958 2.639 1.00 98.00 103 THR A N 1
ATOM 814 C CA . THR A 1 103 ? 5.925 23.624 4.071 1.00 98.00 103 THR A CA 1
ATOM 815 C C . THR A 1 103 ? 5.177 24.658 4.910 1.00 98.00 103 THR A C 1
ATOM 817 O O . THR A 1 103 ? 4.391 24.295 5.778 1.00 98.00 103 THR A O 1
ATOM 820 N N . THR A 1 104 ? 5.360 25.948 4.621 1.00 98.19 104 THR A N 1
ATOM 821 C CA . THR A 1 104 ? 4.700 27.031 5.362 1.00 98.19 104 THR A CA 1
ATOM 822 C C . THR A 1 104 ? 3.185 27.003 5.179 1.00 98.19 104 THR A C 1
ATOM 824 O O . THR A 1 104 ? 2.456 27.112 6.158 1.00 98.19 104 THR A O 1
ATOM 827 N N . ILE A 1 105 ? 2.694 26.852 3.943 1.00 97.94 105 ILE A N 1
ATOM 828 C CA . ILE A 1 105 ? 1.244 26.834 3.687 1.00 97.94 105 ILE A CA 1
ATOM 829 C C . ILE A 1 105 ? 0.583 25.511 4.093 1.00 97.94 105 ILE A C 1
ATOM 831 O O . ILE A 1 105 ? -0.632 25.477 4.240 1.00 97.94 105 ILE A O 1
ATOM 835 N N . TRP A 1 106 ? 1.358 24.435 4.251 1.00 98.12 106 TRP A N 1
ATOM 836 C CA . TRP A 1 106 ? 0.873 23.122 4.683 1.00 98.12 106 TRP A CA 1
ATOM 837 C C . TRP A 1 106 ? 0.837 22.976 6.210 1.00 98.12 106 TRP A C 1
ATOM 839 O O . TRP A 1 106 ? 0.055 22.182 6.730 1.00 98.12 106 TRP A O 1
ATOM 849 N N . ASN A 1 107 ? 1.655 23.749 6.934 1.00 98.25 107 ASN A N 1
ATOM 850 C CA . ASN A 1 107 ? 1.773 23.701 8.391 1.00 98.25 107 ASN A CA 1
ATOM 851 C C . ASN A 1 107 ? 0.614 24.422 9.100 1.00 98.25 107 ASN A C 1
ATOM 853 O O . ASN A 1 107 ? 0.780 25.490 9.689 1.00 98.25 107 ASN A O 1
ATOM 857 N N . TYR A 1 108 ? -0.573 23.836 9.015 1.00 97.62 108 TYR A N 1
ATOM 858 C CA . TYR A 1 108 ? -1.750 24.257 9.760 1.00 97.62 108 TYR A CA 1
ATOM 859 C C . TYR A 1 108 ? -2.515 23.041 10.275 1.00 97.62 108 TYR A C 1
ATOM 861 O O . TYR A 1 108 ? -2.473 21.955 9.687 1.00 97.62 108 TYR A O 1
ATOM 869 N N . GLU A 1 109 ? -3.236 23.245 11.373 1.00 97.75 109 GLU A N 1
ATOM 870 C CA . GLU A 1 109 ? -4.016 22.193 12.007 1.00 97.75 109 GLU A CA 1
ATOM 871 C C . GLU A 1 109 ? -5.156 21.730 11.091 1.00 97.75 109 GLU A C 1
ATOM 873 O O . GLU A 1 109 ? -5.896 22.532 10.514 1.00 97.75 109 GLU A O 1
ATOM 878 N N . ARG A 1 110 ? -5.291 20.412 10.949 1.00 97.56 110 ARG A N 1
ATOM 879 C CA . ARG A 1 110 ? -6.269 19.771 10.067 1.00 97.56 110 ARG A CA 1
ATOM 880 C C . ARG A 1 110 ? -7.023 18.691 10.820 1.00 97.56 110 ARG A C 1
ATOM 882 O O . ARG A 1 110 ? -6.417 17.887 11.525 1.00 97.56 110 ARG A O 1
ATOM 889 N N . PHE A 1 111 ? -8.333 18.645 10.605 1.00 96.94 111 PHE A N 1
ATOM 890 C CA . PHE A 1 111 ? -9.237 17.657 11.185 1.00 96.94 111 PHE A CA 1
ATOM 891 C C . PHE A 1 111 ? -9.941 16.878 10.077 1.00 96.94 111 PHE A C 1
ATOM 893 O O . PHE A 1 111 ? -10.315 17.443 9.048 1.00 96.94 111 PHE A O 1
ATOM 900 N N . GLY A 1 112 ? -10.112 15.579 10.296 1.00 94.81 112 GLY A N 1
ATOM 901 C CA . GLY A 1 112 ? -11.003 14.745 9.502 1.00 94.81 112 GLY A CA 1
ATOM 902 C C . GLY A 1 112 ? -12.452 14.929 9.931 1.00 94.81 112 GLY A C 1
ATOM 903 O O . GLY A 1 112 ? -12.743 15.525 10.969 1.00 94.81 112 GLY A O 1
ATOM 904 N N . VAL A 1 113 ? -13.364 14.387 9.129 1.00 94.44 113 VAL A N 1
ATOM 905 C CA . VAL A 1 113 ? -14.782 14.343 9.491 1.00 94.44 113 VAL A CA 1
ATOM 906 C C . VAL A 1 113 ? -14.939 13.417 10.703 1.00 94.44 113 VAL A C 1
ATOM 908 O O . VAL A 1 113 ? -14.482 12.275 10.630 1.00 94.44 113 VAL A O 1
ATOM 911 N N . PRO A 1 114 ? -15.534 13.884 11.815 1.00 93.00 114 PRO A N 1
ATOM 912 C CA . PRO A 1 114 ? -15.767 13.034 12.971 1.00 93.00 114 PRO A CA 1
ATOM 913 C C . PRO A 1 114 ? -16.846 11.988 12.682 1.00 93.00 114 PRO A C 1
ATOM 915 O O . PRO A 1 114 ? -17.831 12.268 11.998 1.00 93.00 114 PRO A O 1
ATOM 918 N N . GLN A 1 115 ? -16.666 10.799 13.247 1.00 93.06 115 GLN A N 1
ATOM 919 C CA . GLN A 1 115 ? -17.624 9.698 13.237 1.00 93.06 115 GLN A CA 1
ATOM 920 C C . GLN A 1 115 ? -18.037 9.383 14.675 1.00 93.06 115 GLN A C 1
ATOM 922 O O . GLN A 1 115 ? -17.186 9.313 15.560 1.00 93.06 115 GLN A O 1
ATOM 927 N N . GLU A 1 116 ? -19.334 9.208 14.915 1.00 92.06 116 GLU A N 1
ATOM 928 C CA . GLU A 1 116 ? -19.861 8.839 16.229 1.00 92.06 116 GLU A CA 1
ATOM 929 C C . GLU A 1 116 ? -20.022 7.320 16.331 1.00 92.06 116 GLU A C 1
ATOM 931 O O . GLU A 1 116 ? -20.709 6.714 15.514 1.00 92.06 116 GLU A O 1
ATOM 936 N N . GLU A 1 117 ? -19.404 6.714 17.344 1.00 91.44 117 GLU A N 1
ATOM 937 C CA . GLU A 1 117 ? -19.480 5.280 17.635 1.00 91.44 117 GLU A CA 1
ATOM 938 C C . GLU A 1 117 ? -19.586 5.088 19.152 1.00 91.44 117 GLU A C 1
ATOM 940 O O . GLU A 1 117 ? -18.754 5.586 19.911 1.00 91.44 117 GLU A O 1
ATOM 945 N N . GLY A 1 118 ? -20.627 4.400 19.630 1.00 87.81 118 GLY A N 1
ATOM 946 C CA . GLY A 1 118 ? -20.782 4.085 21.056 1.00 87.81 118 GLY A CA 1
ATOM 947 C C . GLY A 1 118 ? -20.788 5.297 22.002 1.00 87.81 118 GLY A C 1
ATOM 948 O O . GLY A 1 118 ? -20.334 5.179 23.139 1.00 87.81 118 GLY A O 1
ATOM 949 N N . GLY A 1 119 ? -21.258 6.465 21.545 1.00 87.75 119 GLY A N 1
ATOM 950 C CA . GLY A 1 119 ? -21.256 7.715 22.322 1.00 87.75 119 GLY A CA 1
ATOM 951 C C . GLY A 1 119 ? -19.894 8.422 22.403 1.00 87.75 119 GLY A C 1
ATOM 952 O O . GLY A 1 119 ? -19.722 9.349 23.199 1.00 87.75 119 GLY A O 1
ATOM 953 N N . GLN A 1 120 ? -18.916 7.998 21.598 1.00 90.69 120 GLN A N 1
ATOM 954 C CA . GLN A 1 120 ? -17.636 8.680 21.417 1.00 90.69 120 GLN A CA 1
ATOM 955 C C . GLN A 1 120 ? -17.493 9.187 19.982 1.00 90.69 120 GLN A C 1
ATOM 957 O O . GLN A 1 120 ? -17.942 8.553 19.030 1.00 90.69 120 GLN A O 1
ATOM 962 N N . LEU A 1 121 ? -16.830 10.330 19.830 1.00 93.62 121 LEU A N 1
ATOM 963 C CA . LEU A 1 121 ? -16.422 10.868 18.541 1.00 93.62 121 LEU A CA 1
ATOM 964 C C . LEU A 1 121 ? -15.012 10.395 18.209 1.00 93.62 121 LEU A C 1
ATOM 966 O O . LEU A 1 121 ? -14.082 10.605 18.988 1.00 93.62 121 LEU A O 1
ATOM 970 N N . TYR A 1 122 ? -14.849 9.820 17.026 1.00 95.38 122 TYR A N 1
ATOM 971 C CA . TYR A 1 122 ? -13.572 9.413 16.462 1.00 95.38 122 TYR A CA 1
ATOM 972 C C . TYR A 1 122 ? -13.242 10.317 15.286 1.00 95.38 122 TYR A C 1
ATOM 974 O O . TYR A 1 122 ? -14.064 10.510 14.392 1.00 95.38 122 TYR A O 1
ATOM 982 N N . PHE A 1 123 ? -12.044 10.889 15.273 1.00 96.25 123 PHE A N 1
ATOM 983 C CA . PHE A 1 123 ? -11.620 11.771 14.190 1.00 96.25 123 PHE A CA 1
ATOM 984 C C . PHE A 1 123 ? -10.106 11.766 14.029 1.00 96.25 123 PHE A C 1
ATOM 986 O O . PHE A 1 123 ? -9.351 11.603 14.988 1.00 96.25 123 PHE A O 1
ATOM 993 N N . SER A 1 124 ? -9.645 11.973 12.800 1.00 97.25 124 SER A N 1
ATOM 994 C CA . SER A 1 124 ? -8.227 12.191 12.533 1.00 97.25 124 SER A CA 1
ATOM 995 C C . SER A 1 124 ? -7.856 13.650 12.784 1.00 97.25 124 SER A C 1
ATOM 997 O O . SER A 1 124 ? -8.594 14.549 12.380 1.00 97.25 124 SER A O 1
ATOM 999 N N . LYS A 1 125 ? -6.685 13.903 13.360 1.00 97.56 125 LYS A N 1
ATOM 1000 C CA . LYS A 1 125 ? -6.106 15.241 13.502 1.00 97.56 125 LYS A CA 1
ATOM 1001 C C . LYS A 1 125 ? -4.636 15.227 13.088 1.00 97.56 125 LYS A C 1
ATOM 1003 O O . LYS A 1 125 ? -3.917 14.271 13.363 1.00 97.56 125 LYS A O 1
ATOM 1008 N N . ASN A 1 126 ? -4.198 16.292 12.428 1.00 97.94 126 ASN A N 1
ATOM 1009 C CA . ASN A 1 126 ? -2.800 16.549 12.097 1.00 97.94 126 ASN A CA 1
ATOM 1010 C C . ASN A 1 126 ? -2.449 17.969 12.559 1.00 97.94 126 ASN A C 1
ATOM 1012 O O . ASN A 1 126 ? -3.185 18.906 12.248 1.00 97.94 126 ASN A O 1
ATOM 1016 N N . ASP A 1 127 ? -1.362 18.128 13.310 1.00 96.62 127 ASP A N 1
ATOM 1017 C CA . ASP A 1 127 ? -0.930 19.431 13.843 1.00 96.62 127 ASP A CA 1
ATOM 1018 C C . ASP A 1 127 ? -0.286 20.359 12.797 1.00 96.62 127 ASP A C 1
ATOM 1020 O O . ASP A 1 127 ? -0.084 21.542 13.064 1.00 96.62 127 ASP A O 1
ATOM 1024 N N . GLY A 1 128 ? -0.017 19.843 11.597 1.00 97.06 128 GLY A N 1
ATOM 1025 C CA . GLY A 1 128 ? 0.515 20.586 10.465 1.00 97.06 128 GLY A CA 1
ATOM 1026 C C . GLY A 1 128 ? 1.463 19.743 9.629 1.00 97.06 128 GLY A C 1
ATOM 1027 O O . GLY A 1 128 ? 1.194 19.508 8.450 1.00 97.06 128 GLY A O 1
ATOM 1028 N N . LEU A 1 129 ? 2.548 19.258 10.232 1.00 96.56 129 LEU A N 1
ATOM 1029 C CA . LEU A 1 129 ? 3.652 18.601 9.515 1.00 96.56 129 LEU A CA 1
ATOM 1030 C C . LEU A 1 129 ? 3.883 17.142 9.927 1.00 96.56 129 LEU A C 1
ATOM 1032 O O . LEU A 1 129 ? 4.850 16.534 9.471 1.00 96.56 129 LEU A O 1
ATOM 1036 N N . GLN A 1 130 ? 3.005 16.557 10.745 1.00 96.69 130 GLN A N 1
ATOM 1037 C CA . GLN A 1 130 ? 3.022 15.113 10.990 1.00 96.69 130 GLN A CA 1
ATOM 1038 C C . GLN A 1 130 ? 2.901 14.339 9.668 1.00 96.69 130 GLN A C 1
ATOM 1040 O O . GLN A 1 130 ? 2.051 14.669 8.833 1.00 96.69 130 GLN A O 1
ATOM 1045 N N . ASN A 1 131 ? 3.716 13.288 9.504 1.00 95.62 131 ASN A N 1
ATOM 1046 C CA . ASN A 1 131 ? 3.722 12.442 8.304 1.00 95.62 131 ASN A CA 1
ATOM 1047 C C . ASN A 1 131 ? 2.349 11.801 8.063 1.00 95.62 131 ASN A C 1
ATOM 1049 O O . ASN A 1 131 ? 1.859 11.778 6.938 1.00 95.62 131 ASN A O 1
ATOM 1053 N N . GLN A 1 132 ? 1.721 11.313 9.133 1.00 96.44 132 GLN A N 1
ATOM 1054 C CA . GLN A 1 132 ? 0.390 10.715 9.122 1.00 96.44 132 GLN A CA 1
ATOM 1055 C C . GLN A 1 132 ? -0.507 11.421 10.143 1.00 96.44 132 GLN A C 1
ATOM 1057 O O . GLN A 1 132 ? -0.055 11.798 11.225 1.00 96.44 132 GLN A O 1
ATOM 1062 N N . ALA A 1 133 ? -1.791 11.592 9.821 1.00 96.88 133 ALA A N 1
ATOM 1063 C CA . ALA A 1 133 ? -2.762 12.092 10.792 1.00 96.88 133 ALA A CA 1
ATOM 1064 C C . ALA A 1 133 ? -2.964 11.075 11.931 1.00 96.88 133 ALA A C 1
ATOM 1066 O O . ALA A 1 133 ? -2.996 9.865 11.704 1.00 96.88 133 ALA A O 1
ATOM 1067 N N . VAL A 1 134 ? -3.112 11.576 13.153 1.00 97.94 134 VAL A N 1
ATOM 1068 C CA . VAL A 1 134 ? -3.318 10.781 14.366 1.00 97.94 134 VAL A CA 1
ATOM 1069 C C . VAL A 1 134 ? -4.814 10.589 14.593 1.00 97.94 134 VAL A C 1
ATOM 1071 O O . VAL A 1 134 ? -5.591 11.529 14.431 1.00 97.94 134 VAL A O 1
ATOM 1074 N N . LEU A 1 135 ? -5.229 9.381 14.969 1.00 97.88 135 LEU A N 1
ATOM 1075 C CA . LEU A 1 135 ? -6.616 9.071 15.301 1.00 97.88 135 LEU A CA 1
ATOM 1076 C C . LEU A 1 135 ? -6.882 9.398 16.773 1.00 97.88 135 LEU A C 1
ATOM 1078 O O . LEU A 1 135 ? -6.232 8.849 17.667 1.00 97.88 135 LEU A O 1
ATOM 1082 N N . TYR A 1 136 ? -7.854 10.272 17.010 1.00 96.94 136 TYR A N 1
ATOM 1083 C CA . TYR A 1 136 ? -8.325 10.670 18.331 1.00 96.94 136 TYR A CA 1
ATOM 1084 C C . TYR A 1 136 ? -9.696 10.064 18.631 1.00 96.94 136 TYR A C 1
ATOM 1086 O O . TYR A 1 136 ? -10.485 9.814 17.720 1.00 96.94 136 TYR A O 1
ATOM 1094 N N . CYS A 1 137 ? -9.977 9.877 19.920 1.00 94.31 137 CYS A N 1
ATOM 1095 C CA . CYS A 1 137 ? -11.309 9.617 20.454 1.00 94.31 137 CYS A CA 1
ATOM 1096 C C . CYS A 1 137 ? -11.672 10.690 21.490 1.00 94.31 137 CYS A C 1
ATOM 1098 O O . CYS A 1 137 ? -10.831 11.110 22.286 1.00 94.31 137 CYS A O 1
ATOM 1100 N N . GLN A 1 138 ? -12.924 11.128 21.503 1.00 92.44 138 GLN A N 1
ATOM 1101 C CA . GLN A 1 138 ? -13.421 12.166 22.399 1.00 92.44 138 GLN A CA 1
ATOM 1102 C C . GLN A 1 138 ? -14.801 11.765 22.915 1.00 92.44 138 GLN A C 1
ATOM 1104 O O . GLN A 1 138 ? -15.714 11.510 22.134 1.00 92.44 138 GLN A O 1
ATOM 1109 N N . GLY A 1 139 ? -14.958 11.697 24.237 1.00 86.81 139 GLY A N 1
ATOM 1110 C CA . GLY A 1 139 ? -16.259 11.424 24.845 1.00 86.81 139 GLY A CA 1
ATOM 1111 C C . GLY A 1 139 ? -17.235 12.581 24.632 1.00 86.81 139 GLY A C 1
ATOM 1112 O O . GLY A 1 139 ? -16.837 13.749 24.675 1.00 86.81 139 GLY A O 1
ATOM 1113 N N . GLN A 1 140 ? -18.511 12.253 24.443 1.00 74.81 140 GLN A N 1
ATOM 1114 C CA . GLN A 1 140 ? -19.597 13.223 24.377 1.00 74.81 140 GLN A CA 1
ATOM 1115 C C . GLN A 1 140 ? -20.567 12.955 25.532 1.00 74.81 140 GLN A C 1
ATOM 1117 O O . GLN A 1 140 ? -21.153 11.879 25.615 1.00 74.81 140 GLN A O 1
ATOM 1122 N N . GLN A 1 141 ? -20.730 13.920 26.440 1.00 68.56 141 GLN A N 1
ATOM 1123 C CA . GLN A 1 141 ? -21.635 13.795 27.586 1.00 68.56 141 GLN A CA 1
ATOM 1124 C C . GLN A 1 141 ? -22.542 15.026 27.652 1.00 68.56 141 GLN A C 1
ATOM 1126 O O . GLN A 1 141 ? -22.056 16.154 27.643 1.00 68.56 141 GLN A O 1
ATOM 1131 N N . ASP A 1 142 ? -23.861 14.815 27.656 1.00 65.50 142 ASP A N 1
ATOM 1132 C CA . ASP A 1 142 ? -24.886 15.871 27.735 1.00 65.50 142 ASP A CA 1
ATOM 1133 C C . ASP A 1 142 ? -24.699 17.024 26.723 1.00 65.50 142 ASP A C 1
ATOM 1135 O O . ASP A 1 142 ? -24.924 18.197 27.020 1.00 65.50 142 ASP A O 1
ATOM 1139 N N . GLY A 1 143 ? -24.255 16.697 25.503 1.00 65.81 143 GLY A N 1
ATOM 1140 C CA . GLY A 1 143 ? -24.004 17.673 24.434 1.00 65.81 143 GLY A CA 1
ATOM 1141 C C . GLY A 1 143 ? -22.721 18.496 24.601 1.00 65.81 143 GLY A C 1
ATOM 1142 O O . GLY A 1 143 ? -22.443 19.354 23.764 1.00 65.81 143 GLY A O 1
ATOM 1143 N N . GLN A 1 144 ? -21.921 18.234 25.639 1.00 70.44 144 GLN A N 1
ATOM 1144 C CA . GLN A 1 144 ? -20.591 18.807 25.811 1.00 70.44 144 GLN A CA 1
ATOM 1145 C C . GLN A 1 144 ? -19.506 17.823 25.370 1.00 70.44 144 GLN A C 1
ATOM 1147 O O . GLN A 1 144 ? -19.526 16.630 25.683 1.00 70.44 144 GLN A O 1
ATOM 1152 N N . GLN A 1 145 ? -18.550 18.353 24.616 1.00 77.88 145 GLN A N 1
ATOM 1153 C CA . GLN A 1 145 ? -17.389 17.622 24.136 1.00 77.88 145 GLN A CA 1
ATOM 1154 C C . GLN A 1 145 ? -16.320 17.556 25.235 1.00 77.88 145 GLN A C 1
ATOM 1156 O O . GLN A 1 145 ? -15.880 18.590 25.738 1.00 77.88 145 GLN A O 1
ATOM 1161 N N . GLY A 1 146 ? -15.896 16.342 25.597 1.00 81.94 146 GLY A N 1
ATOM 1162 C CA . GLY A 1 146 ? -14.774 16.115 26.514 1.00 81.94 146 GLY A CA 1
ATOM 1163 C C . GLY A 1 146 ? -13.424 16.499 25.899 1.00 81.94 146 GLY A C 1
ATOM 1164 O O . GLY A 1 146 ? -13.358 17.002 24.784 1.00 81.94 146 GLY A O 1
ATOM 1165 N N . GLN A 1 147 ? -12.312 16.255 26.590 1.00 88.50 147 GLN A N 1
ATOM 1166 C CA . GLN A 1 147 ? -10.987 16.469 25.995 1.00 88.50 147 GLN A CA 1
ATOM 1167 C C . GLN A 1 147 ? -10.647 15.330 25.008 1.00 88.50 147 GLN A C 1
ATOM 1169 O O . GLN A 1 147 ? -10.889 14.171 25.343 1.00 88.50 147 GLN A O 1
ATOM 1174 N N . PRO A 1 148 ? -10.113 15.617 23.802 1.00 92.38 148 PRO A N 1
ATOM 1175 C CA . PRO A 1 148 ? -9.681 14.569 22.880 1.00 92.38 148 PRO A CA 1
ATOM 1176 C C . PRO A 1 148 ? -8.462 13.799 23.394 1.00 92.38 148 PRO A C 1
ATOM 1178 O O . PRO A 1 148 ? -7.442 14.401 23.733 1.00 92.38 148 PRO A O 1
ATOM 1181 N N . ASP A 1 149 ? -8.538 12.474 23.329 1.00 94.62 149 ASP A N 1
ATOM 1182 C CA . ASP A 1 149 ? -7.445 11.553 23.631 1.00 94.62 149 ASP A CA 1
ATOM 1183 C C . ASP A 1 149 ? -6.903 10.908 22.355 1.00 94.62 149 ASP A C 1
ATOM 1185 O O . ASP A 1 149 ? -7.660 10.582 21.442 1.00 94.62 149 ASP A O 1
ATOM 1189 N N . VAL A 1 150 ? -5.596 10.646 22.308 1.00 96.19 150 VAL A N 1
ATOM 1190 C CA . VAL A 1 150 ? -4.997 9.849 21.228 1.00 96.19 150 VAL A CA 1
ATOM 1191 C C . VAL A 1 150 ? -5.421 8.387 21.377 1.00 96.19 150 VAL A C 1
ATOM 1193 O O . VAL A 1 150 ? -5.161 7.767 22.410 1.00 96.19 150 VAL A O 1
ATOM 1196 N N . LEU A 1 151 ? -6.019 7.828 20.324 1.00 95.94 151 LEU A N 1
ATOM 1197 C CA . LEU A 1 151 ? -6.365 6.411 20.238 1.00 95.94 151 LEU A CA 1
ATOM 1198 C C . LEU A 1 151 ? -5.286 5.614 19.499 1.00 95.94 151 LEU A C 1
ATOM 1200 O O . LEU A 1 151 ? -4.827 4.587 19.991 1.00 95.94 151 LEU A O 1
ATOM 1204 N N . LEU A 1 152 ? -4.868 6.093 18.324 1.00 96.06 152 LEU A N 1
ATOM 1205 C CA . LEU A 1 152 ? -3.853 5.440 17.501 1.00 96.06 152 LEU A CA 1
ATOM 1206 C C . LEU A 1 152 ? -3.016 6.484 16.763 1.00 96.06 152 LEU A C 1
ATOM 1208 O O . LEU A 1 152 ? -3.551 7.356 16.083 1.00 96.06 152 LEU A O 1
ATOM 1212 N N . ASP A 1 153 ? -1.695 6.365 16.867 1.00 96.00 153 ASP A N 1
ATOM 1213 C CA . ASP A 1 153 ? -0.734 7.246 16.203 1.00 96.00 153 ASP A CA 1
ATOM 1214 C C . ASP A 1 153 ? 0.041 6.470 15.124 1.00 96.00 153 ASP A C 1
ATOM 1216 O O . ASP A 1 153 ? 0.967 5.720 15.459 1.00 96.00 153 ASP A O 1
ATOM 1220 N N . PRO A 1 154 ? -0.308 6.630 13.830 1.00 95.81 154 PRO A N 1
ATOM 1221 C CA . PRO A 1 154 ? 0.366 5.917 12.749 1.00 95.81 154 PRO A CA 1
ATOM 1222 C C . PRO A 1 154 ? 1.846 6.290 12.597 1.00 95.81 154 PRO A C 1
ATOM 1224 O O . PRO A 1 154 ? 2.634 5.474 12.123 1.00 95.81 154 PRO A O 1
ATOM 1227 N N . ASN A 1 155 ? 2.269 7.466 13.077 1.00 95.50 155 ASN A N 1
ATOM 1228 C CA . ASN A 1 155 ? 3.673 7.885 13.030 1.00 95.50 155 ASN A CA 1
ATOM 1229 C C . ASN A 1 155 ? 4.577 6.995 13.903 1.00 95.50 155 ASN A C 1
ATOM 1231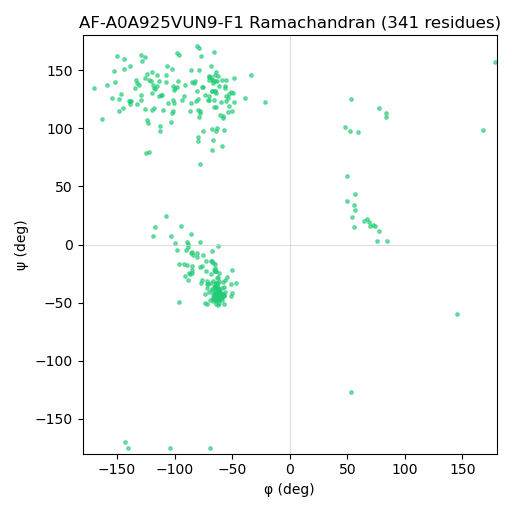 O O . ASN A 1 155 ? 5.791 6.990 13.723 1.00 95.50 155 ASN A O 1
ATOM 1235 N N . LYS A 1 156 ? 3.999 6.213 14.827 1.00 94.12 156 LYS A N 1
ATOM 1236 C CA . LYS A 1 156 ? 4.720 5.236 15.662 1.00 94.12 156 LYS A CA 1
ATOM 1237 C C . LYS A 1 156 ? 4.804 3.839 15.041 1.00 94.12 156 LYS A C 1
ATOM 1239 O O . LYS A 1 156 ? 5.443 2.965 15.620 1.00 94.12 156 LYS A O 1
ATOM 1244 N N . LEU A 1 157 ? 4.169 3.607 13.890 1.00 90.00 157 LEU A N 1
ATOM 1245 C CA . LEU A 1 157 ? 4.140 2.296 13.229 1.00 90.00 157 LEU A CA 1
ATOM 1246 C C . LEU A 1 157 ? 5.364 2.039 12.337 1.00 90.00 157 LEU A C 1
ATOM 1248 O O . LEU A 1 157 ? 5.644 0.892 11.997 1.00 90.00 157 LEU A O 1
ATOM 1252 N N . SER A 1 158 ? 6.091 3.088 11.954 1.00 91.00 158 SER A N 1
ATOM 1253 C CA . SER A 1 158 ? 7.298 3.016 11.121 1.00 91.00 158 SER A CA 1
ATOM 1254 C C . SER A 1 158 ? 8.227 4.179 11.439 1.00 91.00 158 SER A C 1
ATOM 1256 O O . SER A 1 158 ? 7.757 5.306 11.572 1.00 91.00 158 SER A O 1
ATOM 1258 N N . ALA A 1 159 ? 9.537 3.929 11.487 1.00 87.81 159 ALA A N 1
ATOM 1259 C CA . ALA A 1 159 ? 10.533 4.956 11.801 1.00 87.81 159 ALA A CA 1
ATOM 1260 C C . ALA A 1 159 ? 10.570 6.116 10.785 1.00 87.81 159 ALA A C 1
ATOM 1262 O O . ALA A 1 159 ? 10.912 7.237 11.147 1.00 87.81 159 ALA A O 1
ATOM 1263 N N . ASP A 1 160 ? 10.205 5.856 9.529 1.00 85.75 160 ASP A N 1
ATOM 1264 C CA . ASP A 1 160 ? 10.195 6.823 8.425 1.00 85.75 160 ASP A CA 1
ATOM 1265 C C . ASP A 1 160 ? 8.798 7.407 8.126 1.00 85.75 160 ASP A C 1
ATOM 1267 O O . ASP A 1 160 ? 8.647 8.214 7.212 1.00 85.75 160 ASP A O 1
ATOM 1271 N N . GLY A 1 161 ? 7.769 7.020 8.890 1.00 87.50 161 GLY A N 1
ATOM 1272 C CA . GLY A 1 161 ? 6.385 7.467 8.688 1.00 87.50 161 GLY A CA 1
ATOM 1273 C C . GLY A 1 161 ? 5.695 6.928 7.425 1.00 87.50 161 GLY A C 1
ATOM 1274 O O . GLY A 1 161 ? 4.664 7.473 7.023 1.00 87.50 161 GLY A O 1
ATOM 1275 N N . THR A 1 162 ? 6.240 5.884 6.793 1.00 90.62 162 THR A N 1
ATOM 1276 C CA . THR A 1 162 ? 5.689 5.298 5.558 1.00 90.62 162 THR A CA 1
ATOM 1277 C C . THR A 1 162 ? 4.566 4.286 5.789 1.00 90.62 162 THR A C 1
ATOM 1279 O O . THR A 1 162 ? 3.910 3.880 4.826 1.00 90.62 162 THR A O 1
ATOM 1282 N N . THR A 1 163 ? 4.314 3.885 7.039 1.00 93.25 163 THR A N 1
ATOM 1283 C CA . THR A 1 163 ? 3.143 3.079 7.397 1.00 93.25 163 THR A CA 1
ATOM 1284 C C . THR A 1 163 ? 1.946 3.982 7.685 1.00 93.25 163 THR A C 1
ATOM 1286 O O . THR A 1 163 ? 1.934 4.726 8.665 1.00 93.25 163 THR A O 1
ATOM 1289 N N . ALA A 1 164 ? 0.916 3.887 6.849 1.00 94.00 164 ALA A N 1
ATOM 1290 C CA . ALA A 1 164 ? -0.313 4.662 6.959 1.00 94.00 164 ALA A CA 1
ATOM 1291 C C . ALA A 1 164 ? -1.465 3.835 7.549 1.00 94.00 164 ALA A C 1
ATOM 1293 O O . ALA A 1 164 ? -1.551 2.620 7.346 1.00 94.00 164 ALA A O 1
ATOM 1294 N N . LEU A 1 165 ? -2.386 4.515 8.236 1.00 94.62 165 LEU A N 1
ATOM 1295 C CA . LEU A 1 165 ? -3.696 3.971 8.592 1.00 94.62 165 LEU A CA 1
ATOM 1296 C C . LEU A 1 165 ? -4.598 4.034 7.355 1.00 94.62 165 LEU A C 1
ATOM 1298 O O . LEU A 1 165 ? -4.913 5.115 6.867 1.00 94.62 165 LEU A O 1
ATOM 1302 N N . ALA A 1 166 ? -4.995 2.874 6.844 1.00 93.19 166 ALA A N 1
ATOM 1303 C CA . ALA A 1 166 ? -5.767 2.745 5.612 1.00 93.19 166 ALA A CA 1
ATOM 1304 C C . ALA A 1 166 ? -7.283 2.624 5.848 1.00 93.19 166 ALA A C 1
ATOM 1306 O O . ALA A 1 166 ? -8.063 2.816 4.920 1.00 93.19 166 ALA A O 1
ATOM 1307 N N . GLY A 1 167 ? -7.711 2.307 7.071 1.00 93.06 167 GLY A N 1
ATOM 1308 C CA . GLY A 1 167 ? -9.127 2.208 7.416 1.00 93.06 167 GLY A CA 1
ATOM 1309 C C . GLY A 1 167 ? -9.359 1.788 8.862 1.00 93.06 167 GLY A C 1
ATOM 1310 O O . GLY A 1 167 ? -8.492 1.172 9.483 1.00 93.06 167 GLY A O 1
ATOM 1311 N N . THR A 1 168 ? -10.539 2.120 9.380 1.00 96.12 168 THR A N 1
ATOM 1312 C CA . THR A 1 168 ? -11.019 1.779 10.726 1.00 96.12 168 THR A CA 1
ATOM 1313 C C . THR A 1 168 ? -12.454 1.281 10.637 1.00 96.12 168 THR A C 1
ATOM 1315 O O . THR A 1 168 ? -13.275 1.895 9.959 1.00 96.12 168 THR A O 1
ATOM 1318 N N . PHE A 1 169 ? -12.758 0.186 11.326 1.00 96.12 169 PHE A N 1
ATOM 1319 C CA . PHE A 1 169 ? -14.054 -0.483 11.279 1.00 96.12 169 PHE A CA 1
ATOM 1320 C C . PHE A 1 169 ? -14.448 -0.920 12.688 1.00 96.12 169 PHE A C 1
ATOM 1322 O O . PHE A 1 169 ? -13.738 -1.707 13.318 1.00 96.12 169 PHE A O 1
ATOM 1329 N N . PHE A 1 170 ? -15.582 -0.432 13.174 1.00 96.44 170 PHE A N 1
ATOM 1330 C CA . PHE A 1 170 ? -16.026 -0.620 14.553 1.00 96.44 170 PHE A CA 1
ATOM 1331 C C . PHE A 1 170 ? -17.014 -1.781 14.673 1.00 96.44 170 PHE A C 1
ATOM 1333 O O . PHE A 1 170 ? -17.866 -1.968 13.801 1.00 96.44 170 PHE A O 1
ATOM 1340 N N . SER A 1 171 ? -16.890 -2.566 15.746 1.00 96.62 171 SER A N 1
ATOM 1341 C CA . SER A 1 171 ? -17.859 -3.609 16.082 1.00 96.62 171 SER A CA 1
ATOM 1342 C C . SER A 1 171 ? -19.197 -3.002 16.503 1.00 96.62 171 SER A C 1
ATOM 1344 O O . SER A 1 171 ? -19.257 -1.888 17.020 1.00 96.62 171 SER A O 1
ATOM 1346 N N . HIS A 1 172 ? -20.291 -3.746 16.316 1.00 94.56 172 HIS A N 1
ATOM 1347 C CA . HIS A 1 172 ? -21.641 -3.261 16.639 1.00 94.56 172 HIS A CA 1
ATOM 1348 C C . HIS A 1 172 ? -21.878 -3.006 18.134 1.00 94.56 172 HIS A C 1
ATOM 1350 O O . HIS A 1 172 ? -22.772 -2.246 18.488 1.00 94.56 172 HIS A O 1
ATOM 1356 N N . ASP A 1 173 ? -21.103 -3.646 19.009 1.00 93.88 173 ASP A N 1
ATOM 1357 C CA . ASP A 1 173 ? -21.117 -3.408 20.455 1.00 93.88 173 ASP A CA 1
ATOM 1358 C C . ASP A 1 173 ? -20.138 -2.298 20.889 1.00 93.88 173 ASP A C 1
ATOM 1360 O O . ASP A 1 173 ? -20.004 -2.026 22.082 1.00 93.88 173 ASP A O 1
ATOM 1364 N N . HIS A 1 174 ? -19.442 -1.674 19.930 1.00 93.25 174 HIS A N 1
ATOM 1365 C CA . HIS A 1 174 ? -18.432 -0.628 20.115 1.00 93.25 174 HIS A CA 1
ATOM 1366 C C . HIS A 1 174 ? -17.291 -1.010 21.072 1.00 93.25 174 HIS A C 1
ATOM 1368 O O . HIS A 1 174 ? -16.627 -0.150 21.656 1.00 93.25 174 HIS A O 1
ATOM 1374 N N . ARG A 1 175 ? -17.038 -2.312 21.241 1.00 94.00 175 ARG A N 1
ATOM 1375 C CA . ARG A 1 175 ? -15.944 -2.821 22.069 1.00 94.00 175 ARG A CA 1
ATOM 1376 C C . ARG A 1 175 ? -14.640 -2.964 21.295 1.00 94.00 175 ARG A C 1
ATOM 1378 O O . ARG A 1 175 ? -13.570 -2.815 21.888 1.00 94.00 175 ARG A O 1
ATOM 1385 N N . TYR A 1 176 ? -14.715 -3.246 19.999 1.00 96.38 176 TYR A N 1
ATOM 1386 C CA . TYR A 1 176 ? -13.564 -3.555 19.162 1.00 96.38 176 TYR A CA 1
ATOM 1387 C C . TYR A 1 176 ? -13.475 -2.629 17.950 1.00 96.38 176 TYR A C 1
ATOM 1389 O O . TYR A 1 176 ? -14.477 -2.220 17.366 1.00 96.38 176 TYR A O 1
ATOM 1397 N N . MET A 1 177 ? -12.244 -2.336 17.541 1.00 96.88 177 MET A N 1
ATOM 1398 C CA . MET A 1 177 ? -11.936 -1.645 16.293 1.00 96.88 177 MET A CA 1
ATOM 1399 C C . MET A 1 177 ? -10.955 -2.486 15.486 1.00 96.88 177 MET A C 1
ATOM 1401 O O . MET A 1 177 ? -9.814 -2.688 15.903 1.00 96.88 177 MET A O 1
ATOM 1405 N N . ALA A 1 178 ? -11.379 -2.942 14.312 1.00 97.38 178 ALA A N 1
ATOM 1406 C CA . ALA A 1 178 ? -10.463 -3.449 13.305 1.00 97.38 178 ALA A CA 1
ATOM 1407 C C . ALA A 1 178 ? -9.848 -2.255 12.567 1.00 97.38 178 ALA A C 1
ATOM 1409 O O . ALA A 1 178 ? -10.563 -1.344 12.149 1.00 97.38 178 ALA A O 1
ATOM 1410 N N . TYR A 1 179 ? -8.530 -2.240 12.405 1.00 96.38 179 TYR A N 1
ATOM 1411 C CA . TYR A 1 179 ? -7.828 -1.184 11.689 1.00 96.38 179 TYR A CA 1
ATOM 1412 C C . TYR A 1 179 ? -6.831 -1.760 10.689 1.00 96.38 179 TYR A C 1
ATOM 1414 O O . TYR A 1 179 ? -6.138 -2.743 10.958 1.00 96.38 179 TYR A O 1
ATOM 1422 N N . ALA A 1 180 ? -6.785 -1.135 9.518 1.00 96.06 180 ALA A N 1
ATOM 1423 C CA . ALA A 1 180 ? -5.950 -1.533 8.400 1.00 96.06 180 ALA A CA 1
ATOM 1424 C C . ALA A 1 180 ? -4.700 -0.656 8.338 1.00 96.06 180 ALA A C 1
ATOM 1426 O O . ALA A 1 180 ? -4.802 0.569 8.372 1.00 96.06 180 ALA A O 1
ATOM 1427 N N . THR A 1 181 ? -3.526 -1.258 8.183 1.00 95.12 181 THR A N 1
ATOM 1428 C CA . THR A 1 181 ? -2.264 -0.537 7.967 1.00 95.12 181 THR A CA 1
ATOM 1429 C C . THR A 1 181 ? -1.655 -0.910 6.623 1.00 95.12 181 THR A C 1
ATOM 1431 O O . THR A 1 181 ? -1.626 -2.092 6.277 1.00 95.12 181 THR A O 1
ATOM 1434 N N . SER A 1 182 ? -1.141 0.077 5.890 1.00 93.94 182 SER A N 1
ATOM 1435 C CA . SER A 1 182 ? -0.409 -0.106 4.628 1.00 93.94 182 SER A CA 1
ATOM 1436 C C . SER A 1 182 ? 1.009 0.439 4.772 1.00 93.94 182 SER A C 1
ATOM 1438 O O . SER A 1 182 ? 1.189 1.561 5.236 1.00 93.94 182 SER A O 1
ATOM 1440 N N . GLY A 1 183 ? 2.009 -0.356 4.387 1.00 89.88 183 GLY A N 1
ATOM 1441 C CA . GLY A 1 183 ? 3.416 0.045 4.393 1.00 89.88 183 GLY A CA 1
ATOM 1442 C C . GLY A 1 183 ? 3.885 0.494 3.011 1.00 89.88 183 GLY A C 1
ATOM 1443 O O . GLY A 1 183 ? 3.590 -0.164 2.010 1.00 89.88 183 GLY A O 1
ATOM 1444 N N . GLY A 1 184 ? 4.630 1.601 2.951 1.00 83.88 184 GLY A N 1
ATOM 1445 C CA . GLY A 1 184 ? 5.288 2.070 1.726 1.00 83.88 184 GLY A CA 1
ATOM 1446 C C . GLY A 1 184 ? 4.330 2.467 0.597 1.00 83.88 184 GLY A C 1
ATOM 1447 O O . GLY A 1 184 ? 4.729 2.459 -0.563 1.00 83.88 184 GLY A O 1
ATOM 1448 N N . GLY A 1 185 ? 3.064 2.763 0.917 1.00 84.00 185 GLY A N 1
ATOM 1449 C CA . GLY A 1 185 ? 2.030 3.100 -0.071 1.00 84.00 185 GLY A CA 1
ATOM 1450 C C . GLY A 1 185 ? 1.512 1.913 -0.892 1.00 84.00 185 GLY A C 1
ATOM 1451 O O . GLY A 1 185 ? 0.887 2.115 -1.926 1.00 84.00 185 GLY A O 1
ATOM 1452 N N . SER A 1 186 ? 1.775 0.680 -0.456 1.00 87.69 186 SER A N 1
ATOM 1453 C CA . SER A 1 186 ? 1.277 -0.533 -1.108 1.00 87.69 186 SER A CA 1
ATOM 1454 C C . SER A 1 186 ? -0.236 -0.708 -0.926 1.00 87.69 186 SER A C 1
ATOM 1456 O O . SER A 1 186 ? -0.770 -0.472 0.156 1.00 87.69 186 SER A O 1
ATOM 1458 N N . ASP A 1 187 ? -0.931 -1.245 -1.929 1.00 90.12 187 ASP A N 1
ATOM 1459 C CA . ASP A 1 187 ? -2.334 -1.667 -1.769 1.00 90.12 187 ASP A CA 1
ATOM 1460 C C . ASP A 1 187 ? -2.499 -2.862 -0.816 1.00 90.12 187 ASP A C 1
ATOM 1462 O O . ASP A 1 187 ? -3.614 -3.183 -0.396 1.00 90.12 187 ASP A O 1
ATOM 1466 N N . TRP A 1 188 ? -1.406 -3.569 -0.512 1.00 92.69 188 TRP A N 1
ATOM 1467 C CA . TRP A 1 188 ? -1.414 -4.632 0.485 1.00 92.69 188 TRP A CA 1
ATOM 1468 C C . TRP A 1 188 ? -1.568 -4.040 1.881 1.00 92.69 188 TRP A C 1
ATOM 1470 O O . TRP A 1 188 ? -0.802 -3.172 2.302 1.00 92.69 188 TRP A O 1
ATOM 1480 N N . GLN A 1 189 ? -2.544 -4.563 2.607 1.00 94.50 189 GLN A N 1
ATOM 1481 C CA . GLN A 1 189 ? -2.923 -4.131 3.936 1.00 94.50 189 GLN A CA 1
ATOM 1482 C C . GLN A 1 189 ? -2.769 -5.279 4.933 1.00 94.50 189 GLN A C 1
ATOM 1484 O O . GLN A 1 189 ? -2.963 -6.458 4.621 1.00 94.50 189 GLN A O 1
ATOM 1489 N N . GLN A 1 190 ? -2.443 -4.900 6.160 1.00 94.94 190 GLN A N 1
ATOM 1490 C CA . GLN A 1 190 ? -2.485 -5.756 7.334 1.00 94.94 190 GLN A CA 1
ATOM 1491 C C . GLN A 1 190 ? -3.607 -5.261 8.241 1.00 94.94 190 GLN A C 1
ATOM 1493 O O . GLN A 1 190 ? -3.670 -4.067 8.531 1.00 94.94 190 GLN A O 1
ATOM 1498 N N . TYR A 1 191 ? -4.500 -6.154 8.660 1.00 96.69 191 TYR A N 1
ATOM 1499 C CA . TYR A 1 191 ? -5.580 -5.813 9.584 1.00 96.69 191 TYR A CA 1
ATOM 1500 C C . TYR A 1 191 ? -5.215 -6.287 10.980 1.00 96.69 191 TYR A C 1
ATOM 1502 O O . TYR A 1 191 ? -4.738 -7.408 11.160 1.00 96.69 191 TYR A O 1
ATOM 1510 N N . LYS A 1 192 ? -5.464 -5.429 11.961 1.00 96.31 192 LYS A N 1
ATOM 1511 C CA . LYS A 1 192 ? -5.317 -5.710 13.390 1.00 96.31 192 LYS A CA 1
ATOM 1512 C C . LYS A 1 192 ? -6.601 -5.340 14.099 1.00 96.31 192 LYS A C 1
ATOM 1514 O O . LYS A 1 192 ? -7.365 -4.516 13.599 1.00 96.31 192 LYS A O 1
ATOM 1519 N N . VAL A 1 193 ? -6.826 -5.923 15.267 1.00 97.50 193 VAL A N 1
ATOM 1520 C CA . VAL A 1 193 ? -7.988 -5.609 16.102 1.00 97.50 193 VAL A CA 1
ATOM 1521 C C . VAL A 1 193 ? -7.512 -4.969 17.397 1.00 97.50 193 VAL A C 1
ATOM 1523 O O . VAL A 1 193 ? -6.535 -5.414 17.986 1.00 97.50 193 VAL A O 1
ATOM 1526 N N . MET A 1 194 ? -8.182 -3.912 17.839 1.00 96.38 194 MET A N 1
ATOM 1527 C CA . MET A 1 194 ? -7.948 -3.243 19.116 1.00 96.38 194 MET A CA 1
ATOM 1528 C C . MET A 1 194 ? -9.192 -3.364 19.992 1.00 96.38 194 MET A C 1
ATOM 1530 O O . MET A 1 194 ? -10.297 -3.102 19.524 1.00 96.38 194 MET A O 1
ATOM 1534 N N . ASP A 1 195 ? -9.012 -3.715 21.264 1.00 96.25 195 ASP A N 1
ATOM 1535 C CA . ASP A 1 195 ? -10.056 -3.569 22.281 1.00 96.25 195 ASP A CA 1
ATOM 1536 C C . ASP A 1 195 ? -10.083 -2.098 22.731 1.00 96.25 195 ASP A C 1
ATOM 1538 O O . ASP A 1 195 ? -9.110 -1.580 23.283 1.00 96.25 195 ASP A O 1
ATOM 1542 N N . LEU A 1 196 ? -11.195 -1.411 22.471 1.00 94.56 196 LEU A N 1
ATOM 1543 C CA . LEU A 1 196 ? -11.367 0.023 22.716 1.00 94.56 196 LEU A CA 1
ATOM 1544 C C . LEU A 1 196 ? -11.492 0.365 24.203 1.00 94.56 196 LEU A C 1
ATOM 1546 O O . LEU A 1 196 ? -11.182 1.487 24.605 1.00 94.56 196 LEU A O 1
ATOM 1550 N N . LYS A 1 197 ? -11.898 -0.598 25.037 1.00 92.06 197 LYS A N 1
ATOM 1551 C CA . LYS A 1 197 ? -11.992 -0.416 26.489 1.00 92.06 197 LYS A CA 1
ATOM 1552 C C . LYS A 1 197 ? -10.606 -0.389 27.125 1.00 92.06 197 LYS A C 1
ATOM 1554 O O . LYS A 1 197 ? -10.348 0.422 28.009 1.00 92.06 197 LYS A O 1
ATOM 1559 N N . THR A 1 198 ? -9.726 -1.287 26.694 1.00 94.38 198 THR A N 1
ATOM 1560 C CA . THR A 1 198 ? -8.351 -1.393 27.213 1.00 94.38 198 THR A CA 1
ATOM 1561 C C . THR A 1 198 ? -7.342 -0.565 26.418 1.00 94.38 198 THR A C 1
ATOM 1563 O O . THR A 1 198 ? -6.246 -0.305 26.915 1.00 94.38 198 THR A O 1
ATOM 1566 N N . ARG A 1 199 ? -7.710 -0.139 25.201 1.00 93.00 199 ARG A N 1
ATOM 1567 C CA . ARG A 1 199 ? -6.842 0.507 24.203 1.00 93.00 199 ARG A CA 1
ATOM 1568 C C . ARG A 1 199 ? -5.613 -0.341 23.851 1.00 93.00 199 ARG A C 1
ATOM 1570 O O . ARG A 1 199 ? -4.536 0.193 23.595 1.00 93.00 199 ARG A O 1
ATOM 1577 N N . GLN A 1 200 ? -5.769 -1.665 23.860 1.00 94.00 200 GLN A N 1
ATOM 1578 C CA . GLN A 1 200 ? -4.704 -2.612 23.531 1.00 94.00 200 GLN A CA 1
ATOM 1579 C C . GLN A 1 200 ? -5.021 -3.373 22.241 1.00 94.00 200 GLN A C 1
ATOM 1581 O O . GLN A 1 200 ? -6.176 -3.759 22.027 1.00 94.00 200 GLN A O 1
ATOM 1586 N N . PRO A 1 201 ? -4.018 -3.616 21.379 1.00 93.56 201 PRO A N 1
ATOM 1587 C CA . PRO A 1 201 ? -4.180 -4.524 20.257 1.00 93.56 201 PRO A CA 1
ATOM 1588 C C . PRO A 1 201 ? -4.378 -5.962 20.760 1.00 93.56 201 PRO A C 1
ATOM 1590 O O . PRO A 1 201 ? -3.711 -6.414 21.693 1.00 93.56 201 PRO A O 1
ATOM 1593 N N . LEU A 1 202 ? -5.294 -6.676 20.120 1.00 95.44 202 LEU A N 1
ATOM 1594 C CA . LEU A 1 202 ? -5.476 -8.116 20.250 1.00 95.44 202 LEU A CA 1
ATOM 1595 C C . LEU A 1 202 ? -4.389 -8.864 19.455 1.00 95.44 202 LEU A C 1
ATOM 1597 O O . LEU A 1 202 ? -3.742 -8.269 18.588 1.00 95.44 202 LEU A O 1
ATOM 1601 N N . PRO A 1 203 ? -4.156 -10.160 19.736 1.00 94.38 203 PRO A N 1
ATOM 1602 C CA . PRO A 1 203 ? -3.167 -10.958 19.006 1.00 94.38 203 PRO A CA 1
ATOM 1603 C C . PRO A 1 203 ? -3.544 -11.224 17.539 1.00 94.38 203 PRO A C 1
ATOM 1605 O O . PRO A 1 203 ? -2.696 -11.672 16.769 1.00 94.38 203 PRO A O 1
ATOM 1608 N N . ASP A 1 204 ? -4.798 -10.982 17.157 1.00 91.94 204 ASP A N 1
ATOM 1609 C CA . ASP A 1 204 ? -5.316 -11.205 15.813 1.00 91.94 204 ASP A CA 1
ATOM 1610 C C . ASP A 1 204 ? -4.663 -10.273 14.785 1.00 91.94 204 ASP A C 1
ATOM 1612 O O . ASP A 1 204 ? -4.804 -9.047 14.825 1.00 91.94 204 ASP A O 1
ATOM 1616 N N . GLU A 1 205 ? -3.980 -10.882 13.818 1.00 93.44 205 GLU A N 1
ATOM 1617 C CA . GLU A 1 205 ? -3.345 -10.191 12.704 1.00 93.44 205 GLU A CA 1
ATOM 1618 C C . GLU A 1 205 ? -3.692 -10.895 11.391 1.00 93.44 205 GLU A C 1
ATOM 1620 O O . GLU A 1 205 ? -3.399 -12.077 11.188 1.00 93.44 205 GLU A O 1
ATOM 1625 N N . LEU A 1 206 ? -4.318 -10.158 10.474 1.00 93.75 206 LEU A N 1
ATOM 1626 C CA . LEU A 1 206 ? -4.726 -10.677 9.175 1.00 93.75 206 LEU A CA 1
ATOM 1627 C C . LEU A 1 206 ? -3.855 -10.055 8.090 1.00 93.75 206 LEU A C 1
ATOM 1629 O O . LEU A 1 206 ? -3.889 -8.851 7.837 1.00 93.75 206 LEU A O 1
ATOM 1633 N N . ASN A 1 207 ? -3.083 -10.911 7.436 1.00 92.75 207 ASN A N 1
ATOM 1634 C CA . ASN A 1 207 ? -2.204 -10.548 6.335 1.00 92.75 207 ASN A CA 1
ATOM 1635 C C . ASN A 1 207 ? -2.860 -10.853 4.980 1.00 92.75 207 ASN A C 1
ATOM 1637 O O . ASN A 1 207 ? -3.826 -11.619 4.900 1.00 92.75 207 ASN A O 1
ATOM 1641 N N . TRP A 1 208 ? -2.284 -10.282 3.917 1.00 91.25 208 TRP A N 1
ATOM 1642 C CA . TRP A 1 208 ? -2.705 -10.481 2.519 1.00 91.25 208 TRP A CA 1
ATOM 1643 C C . TRP A 1 208 ? -4.082 -9.904 2.186 1.00 91.25 208 TRP A C 1
ATOM 1645 O O . TRP A 1 208 ? -4.719 -10.299 1.208 1.00 91.25 208 TRP A O 1
ATOM 1655 N N . VAL A 1 209 ? -4.533 -8.938 2.982 1.00 94.25 209 VAL A N 1
ATOM 1656 C CA . VAL A 1 209 ? -5.712 -8.144 2.657 1.00 94.25 209 VAL A CA 1
ATOM 1657 C C . VAL A 1 209 ? -5.322 -7.142 1.576 1.00 94.25 209 VAL A C 1
ATOM 1659 O O . VAL A 1 209 ? -4.259 -6.529 1.639 1.00 94.25 209 VAL A O 1
ATOM 1662 N N . LYS A 1 210 ? -6.158 -6.984 0.554 1.00 92.50 210 LYS A N 1
ATOM 1663 C CA . LYS A 1 210 ? -5.964 -5.981 -0.495 1.00 92.50 210 LYS A CA 1
ATOM 1664 C C . LYS A 1 210 ? -7.332 -5.536 -0.986 1.00 92.50 210 LYS A C 1
ATOM 1666 O O . LYS A 1 210 ? -8.130 -6.382 -1.374 1.00 92.50 210 LYS A O 1
ATOM 1671 N N . VAL A 1 211 ? -7.580 -4.226 -0.951 1.00 87.25 211 VAL A N 1
ATOM 1672 C CA . VAL A 1 211 ? -8.855 -3.601 -1.355 1.00 87.25 211 VAL A CA 1
ATOM 1673 C C . VAL A 1 211 ? -10.060 -4.300 -0.698 1.00 87.25 211 VAL A C 1
ATOM 1675 O O . VAL A 1 211 ? -10.940 -4.840 -1.361 1.00 87.25 211 VAL A O 1
ATOM 1678 N N . SER A 1 212 ? -10.076 -4.320 0.635 1.00 93.25 212 SER A N 1
ATOM 1679 C CA . SER A 1 212 ? -11.182 -4.858 1.437 1.00 93.25 212 SER A CA 1
ATOM 1680 C C . SER A 1 212 ? -11.668 -3.806 2.431 1.00 93.25 212 SER A C 1
ATOM 1682 O O . SER A 1 212 ? -10.944 -2.860 2.735 1.00 93.25 212 SER A O 1
ATOM 1684 N N . GLY A 1 213 ? -12.882 -3.991 2.947 1.00 93.50 213 GLY A N 1
ATOM 1685 C CA . GLY A 1 213 ? -13.289 -3.451 4.246 1.00 93.50 213 GLY A CA 1
ATOM 1686 C C . GLY A 1 213 ? -13.308 -4.546 5.317 1.00 93.50 213 GLY A C 1
ATOM 1687 O O . GLY A 1 213 ? -12.959 -5.696 5.031 1.00 93.50 213 GLY A O 1
ATOM 1688 N N . ALA A 1 214 ? -13.764 -4.205 6.524 1.00 96.38 214 ALA A N 1
ATOM 1689 C CA . ALA A 1 214 ? -14.176 -5.171 7.543 1.00 96.38 214 ALA A CA 1
ATOM 1690 C C . ALA A 1 214 ? -15.652 -4.949 7.903 1.00 96.38 214 ALA A C 1
ATOM 1692 O O . ALA A 1 214 ? -16.020 -3.895 8.423 1.00 96.38 214 ALA A O 1
ATOM 1693 N N . ALA A 1 215 ? -16.496 -5.939 7.611 1.00 96.75 215 ALA A N 1
ATOM 1694 C CA . ALA A 1 215 ? -17.926 -5.901 7.911 1.00 96.75 215 ALA A CA 1
ATOM 1695 C C . ALA A 1 215 ? -18.223 -6.773 9.133 1.00 96.75 215 ALA A C 1
ATOM 1697 O O . ALA A 1 215 ? -18.193 -8.001 9.040 1.00 96.75 215 ALA A O 1
ATOM 1698 N N . TRP A 1 216 ? -18.474 -6.140 10.277 1.00 96.81 216 TRP A N 1
ATOM 1699 C CA . TRP A 1 216 ? -18.713 -6.837 11.538 1.00 96.81 216 TRP A CA 1
ATOM 1700 C C . TRP A 1 216 ? -20.021 -7.636 11.531 1.00 96.81 216 TRP A C 1
ATOM 1702 O O . TRP A 1 216 ? -21.034 -7.215 10.981 1.00 96.81 216 TRP A O 1
ATOM 1712 N N . TYR A 1 217 ? -19.982 -8.810 12.154 1.00 95.06 217 TYR A N 1
ATOM 1713 C CA . TYR A 1 217 ? -21.123 -9.665 12.444 1.00 95.06 217 TYR A CA 1
ATOM 1714 C C . TYR A 1 217 ? -20.851 -10.411 13.749 1.00 95.06 217 TYR A C 1
ATOM 1716 O O . TYR A 1 217 ? -19.943 -11.241 13.819 1.00 95.06 217 TYR A O 1
ATOM 1724 N N . GLN A 1 218 ? -21.653 -10.118 14.776 1.00 91.75 218 GLN A N 1
ATOM 1725 C CA . GLN A 1 218 ? -21.434 -10.622 16.137 1.00 91.75 218 GLN A CA 1
ATOM 1726 C C . GLN A 1 218 ? -19.998 -10.310 16.608 1.00 91.75 218 GLN A C 1
ATOM 1728 O O . GLN A 1 218 ? -19.566 -9.163 16.503 1.00 91.75 218 GLN A O 1
ATOM 1733 N N . ASP A 1 219 ? -19.262 -11.321 17.074 1.00 88.25 219 ASP A N 1
ATOM 1734 C CA . ASP A 1 219 ? -17.915 -11.191 17.641 1.00 88.25 219 ASP A CA 1
ATOM 1735 C C . ASP A 1 219 ? -16.791 -11.228 16.582 1.00 88.25 219 ASP A C 1
ATOM 1737 O O . ASP A 1 219 ? -15.613 -11.315 16.925 1.00 88.25 219 ASP A O 1
ATOM 1741 N N . GLY A 1 220 ? -17.128 -11.191 15.288 1.00 94.06 220 GLY A N 1
ATOM 1742 C CA . GLY A 1 220 ? -16.159 -11.239 14.190 1.00 94.06 220 GLY A CA 1
ATOM 1743 C C . GLY A 1 220 ? -16.510 -10.305 13.037 1.00 94.06 220 GLY A C 1
ATOM 1744 O O . GLY A 1 220 ? -17.473 -9.545 13.100 1.00 94.06 220 GLY A O 1
ATOM 1745 N N . PHE A 1 221 ? -15.731 -10.355 11.956 1.00 97.06 221 PHE A N 1
ATOM 1746 C CA . PHE A 1 221 ? -16.002 -9.581 10.745 1.00 97.06 221 PHE A CA 1
ATOM 1747 C C . PHE A 1 221 ? -15.628 -10.338 9.472 1.00 97.06 221 PHE A C 1
ATOM 1749 O O . PHE A 1 221 ? -14.701 -11.148 9.441 1.00 97.06 221 PHE A O 1
ATOM 1756 N N . PHE A 1 222 ? -16.344 -10.032 8.396 1.00 97.12 222 PHE A N 1
ATOM 1757 C CA . PHE A 1 222 ? -16.037 -10.491 7.050 1.00 97.12 222 PHE A CA 1
ATOM 1758 C C . PHE A 1 222 ? -15.018 -9.561 6.389 1.00 97.12 222 PHE A C 1
ATOM 1760 O O . PHE A 1 222 ? -15.105 -8.337 6.513 1.00 97.12 222 PHE A O 1
ATOM 1767 N N . TYR A 1 223 ? -14.069 -10.149 5.662 1.00 96.88 223 TYR A N 1
ATOM 1768 C CA . TYR A 1 223 ? -13.039 -9.449 4.898 1.00 96.88 223 TYR A CA 1
ATOM 1769 C C . TYR A 1 223 ? -12.625 -10.287 3.678 1.00 96.88 223 TYR A C 1
ATOM 1771 O O . TYR A 1 223 ? -12.872 -11.492 3.624 1.00 96.88 223 TYR A O 1
ATOM 1779 N N . SER A 1 224 ? -11.980 -9.648 2.704 1.00 95.31 224 SER A N 1
ATOM 1780 C CA . SER A 1 224 ? -11.402 -10.295 1.524 1.00 95.31 224 SER A CA 1
ATOM 1781 C C . SER A 1 224 ? -9.880 -10.315 1.620 1.00 95.31 224 SER A C 1
ATOM 1783 O O . SER A 1 224 ? -9.260 -9.334 2.030 1.00 95.31 224 SER A O 1
ATOM 1785 N N . ARG A 1 225 ? -9.258 -11.424 1.218 1.00 94.12 225 ARG A N 1
ATOM 1786 C CA . ARG A 1 225 ? -7.799 -11.535 1.107 1.00 94.12 225 ARG A CA 1
ATOM 1787 C C . ARG A 1 225 ? -7.402 -12.387 -0.085 1.00 94.12 225 ARG A C 1
ATOM 1789 O O . ARG A 1 225 ? -8.186 -13.211 -0.546 1.00 94.12 225 ARG A O 1
ATOM 1796 N N . TYR A 1 226 ? -6.165 -12.211 -0.522 1.00 91.00 226 TYR A N 1
ATOM 1797 C CA . TYR A 1 226 ? -5.522 -13.103 -1.478 1.00 91.00 226 TYR A CA 1
ATOM 1798 C C . TYR A 1 226 ? -4.675 -14.143 -0.749 1.00 91.00 226 TYR A C 1
ATOM 1800 O O . TYR A 1 226 ? -4.329 -13.983 0.426 1.00 91.00 226 TYR A O 1
ATOM 1808 N N . ASP A 1 227 ? -4.322 -15.207 -1.461 1.00 88.25 227 ASP A N 1
ATOM 1809 C CA . ASP A 1 227 ? -3.364 -16.181 -0.961 1.00 88.25 227 ASP A CA 1
ATOM 1810 C C . ASP A 1 227 ? -1.981 -15.549 -0.781 1.00 88.25 227 ASP A C 1
ATOM 1812 O O . ASP A 1 227 ? -1.565 -14.652 -1.521 1.00 88.25 227 ASP A O 1
ATOM 1816 N N . ALA A 1 228 ? -1.241 -16.053 0.207 1.00 78.44 228 ALA A N 1
ATOM 1817 C CA . ALA A 1 228 ? 0.141 -15.653 0.409 1.00 78.44 228 ALA A CA 1
ATOM 1818 C C . ALA A 1 228 ? 0.981 -16.014 -0.835 1.00 78.44 228 ALA A C 1
ATOM 1820 O O . ALA A 1 228 ? 0.878 -17.142 -1.332 1.00 78.44 228 ALA A O 1
ATOM 1821 N N . PRO A 1 229 ? 1.866 -15.124 -1.322 1.00 74.56 229 PRO A N 1
ATOM 1822 C CA . PRO A 1 229 ? 2.787 -15.466 -2.401 1.00 74.56 229 PRO A CA 1
ATOM 1823 C C . PRO A 1 229 ? 3.624 -16.694 -2.021 1.00 74.56 229 PRO A C 1
ATOM 1825 O O . PRO A 1 229 ? 4.164 -16.745 -0.916 1.00 74.56 229 PRO A O 1
ATOM 1828 N N . LYS A 1 230 ? 3.787 -17.668 -2.931 1.00 68.44 230 LYS A N 1
ATOM 1829 C CA . LYS A 1 230 ? 4.475 -18.948 -2.642 1.00 68.44 230 LYS A CA 1
ATOM 1830 C C . LYS A 1 230 ? 5.856 -18.760 -1.997 1.00 68.44 230 LYS A C 1
ATOM 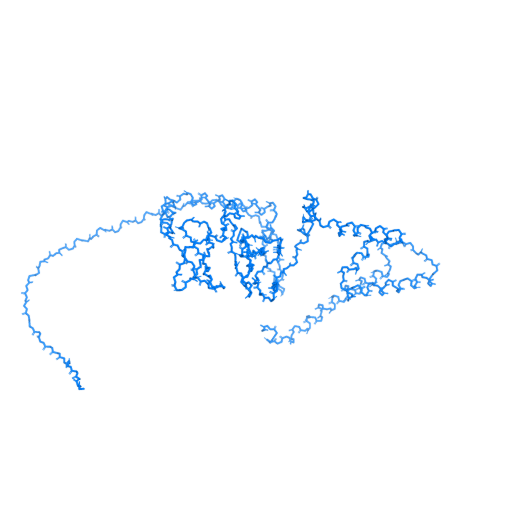1832 O O . LYS A 1 230 ? 6.155 -19.409 -1.003 1.00 68.44 230 LYS A O 1
ATOM 1837 N N . ALA A 1 231 ? 6.669 -17.829 -2.502 1.00 61.00 231 ALA A N 1
ATOM 1838 C CA . ALA A 1 231 ? 7.986 -17.514 -1.933 1.00 61.00 231 ALA A CA 1
ATOM 1839 C C . ALA A 1 231 ? 7.906 -16.945 -0.502 1.00 61.00 231 ALA A C 1
ATOM 1841 O O . ALA A 1 231 ? 8.765 -17.209 0.337 1.00 61.00 231 ALA A O 1
ATOM 1842 N N . ARG A 1 232 ? 6.840 -16.202 -0.202 1.00 61.91 232 ARG A N 1
ATOM 1843 C CA . ARG A 1 232 ? 6.610 -15.564 1.097 1.00 61.91 232 ARG A CA 1
ATOM 1844 C C . ARG A 1 232 ? 5.958 -16.510 2.106 1.00 61.91 232 ARG A C 1
ATOM 1846 O O . ARG A 1 232 ? 6.133 -16.336 3.303 1.00 61.91 232 ARG A O 1
ATOM 1853 N N . LEU A 1 233 ? 5.285 -17.566 1.643 1.00 65.19 233 LEU A N 1
ATOM 1854 C CA . LEU A 1 233 ? 4.900 -18.697 2.490 1.00 65.19 233 LEU A CA 1
ATOM 1855 C C . LEU A 1 233 ? 6.146 -19.401 3.050 1.00 65.19 233 LEU A C 1
ATOM 1857 O O . LEU A 1 233 ? 6.223 -19.651 4.250 1.00 65.19 233 LEU A O 1
ATOM 1861 N N . PHE A 1 234 ? 7.149 -19.659 2.201 1.00 69.31 234 PHE A N 1
ATOM 1862 C CA . PHE A 1 234 ? 8.423 -20.224 2.651 1.00 69.31 234 PHE A CA 1
ATOM 1863 C C . PHE A 1 234 ? 9.159 -19.286 3.611 1.00 69.31 234 PHE A C 1
ATOM 1865 O O . PHE A 1 234 ? 9.655 -19.758 4.632 1.00 69.31 234 PHE A O 1
ATOM 1872 N N . SER A 1 235 ? 9.178 -17.972 3.352 1.00 68.88 235 SER A N 1
ATOM 1873 C CA . SER A 1 235 ? 9.789 -17.018 4.288 1.00 68.88 235 SER A CA 1
ATOM 1874 C C . SER A 1 235 ? 9.077 -16.998 5.642 1.00 68.88 235 SER A C 1
ATOM 1876 O O . SER A 1 235 ? 9.745 -17.021 6.662 1.00 68.88 235 SER A O 1
ATOM 1878 N N . LEU A 1 236 ? 7.740 -17.039 5.677 1.00 69.31 236 LEU A N 1
ATOM 1879 C CA . LEU A 1 236 ? 6.972 -17.093 6.928 1.00 69.31 236 LEU A CA 1
ATOM 1880 C C . LEU A 1 236 ? 7.255 -18.362 7.740 1.00 69.31 236 LEU A C 1
ATOM 1882 O O . LEU A 1 236 ? 7.321 -18.304 8.966 1.00 69.31 236 LEU A O 1
ATOM 1886 N N . ILE A 1 237 ? 7.440 -19.506 7.074 1.00 73.00 237 ILE A N 1
ATOM 1887 C CA . ILE A 1 237 ? 7.843 -20.749 7.743 1.00 73.00 237 ILE A CA 1
ATOM 1888 C C . ILE A 1 237 ? 9.254 -20.595 8.317 1.00 73.00 237 ILE A C 1
ATOM 1890 O O . ILE A 1 237 ? 9.474 -20.919 9.480 1.00 73.00 237 ILE A O 1
ATOM 1894 N N . ILE A 1 238 ? 10.197 -20.067 7.535 1.00 73.00 238 ILE A N 1
ATOM 1895 C CA . ILE A 1 238 ? 11.580 -19.858 7.978 1.00 73.00 238 ILE A CA 1
ATOM 1896 C C . ILE A 1 238 ? 11.625 -18.884 9.163 1.00 73.00 238 ILE A C 1
ATOM 1898 O O . ILE A 1 238 ? 12.181 -19.222 10.205 1.00 73.00 238 ILE A O 1
ATOM 1902 N N . ASP A 1 239 ? 10.973 -17.727 9.057 1.00 74.38 239 ASP A N 1
ATOM 1903 C CA . ASP A 1 239 ? 10.888 -16.732 10.128 1.00 74.38 239 ASP A CA 1
ATOM 1904 C C . ASP A 1 239 ? 10.196 -17.304 11.368 1.00 74.38 239 ASP A C 1
ATOM 1906 O O . ASP A 1 239 ? 10.648 -17.090 12.492 1.00 74.38 239 ASP A O 1
ATOM 1910 N N . GLY A 1 240 ? 9.128 -18.082 11.194 1.00 75.00 240 GLY A N 1
ATOM 1911 C CA . GLY A 1 240 ? 8.438 -18.763 12.287 1.00 75.00 240 GLY A CA 1
ATOM 1912 C C . GLY A 1 240 ? 9.315 -19.791 13.012 1.00 75.00 240 GLY A C 1
ATOM 1913 O O . GLY A 1 240 ? 9.215 -19.917 14.235 1.00 75.00 240 GLY A O 1
ATOM 1914 N N . ILE A 1 241 ? 10.190 -20.501 12.284 1.00 77.19 241 ILE A N 1
ATOM 1915 C CA . ILE A 1 241 ? 11.163 -21.446 12.857 1.00 77.19 241 ILE A CA 1
ATOM 1916 C C . ILE A 1 241 ? 12.228 -20.665 13.631 1.00 77.19 241 ILE A C 1
ATOM 1918 O O . ILE A 1 241 ? 12.514 -20.992 14.783 1.00 77.19 241 ILE A O 1
ATOM 1922 N N . LEU A 1 242 ? 12.776 -19.606 13.026 1.00 80.38 242 LEU A N 1
ATOM 1923 C CA . LEU A 1 242 ? 13.836 -18.783 13.614 1.00 80.38 242 LEU A CA 1
ATOM 1924 C C . LEU A 1 242 ? 13.366 -18.012 14.855 1.00 80.38 242 LEU A C 1
ATOM 1926 O O . LEU A 1 242 ? 14.114 -17.876 15.819 1.00 80.38 242 LEU A O 1
ATOM 1930 N N . THR A 1 243 ? 12.120 -17.539 14.858 1.00 79.25 243 THR A N 1
ATOM 1931 C CA . THR A 1 243 ? 11.522 -16.801 15.983 1.00 79.25 243 THR A CA 1
ATOM 1932 C C . THR A 1 243 ? 10.850 -17.704 17.019 1.00 79.25 243 THR A C 1
ATOM 1934 O O . THR A 1 243 ? 10.345 -17.197 18.018 1.00 79.25 243 THR A O 1
ATOM 1937 N N . GLN A 1 244 ? 10.825 -19.025 16.796 1.00 73.50 244 GLN A N 1
ATOM 1938 C CA . GLN A 1 244 ? 10.123 -20.028 17.613 1.00 73.50 244 GLN A CA 1
ATOM 1939 C C . GLN A 1 244 ? 8.613 -19.776 17.803 1.00 73.50 244 GLN A C 1
ATOM 1941 O O . GLN A 1 244 ? 7.990 -20.409 18.653 1.00 73.50 244 GLN A O 1
ATOM 1946 N N . LYS A 1 245 ? 8.001 -18.894 17.002 1.00 77.00 245 LYS A N 1
ATOM 1947 C CA . LYS A 1 245 ? 6.580 -18.511 17.105 1.00 77.00 245 LYS A CA 1
ATOM 1948 C C . LYS A 1 245 ? 5.624 -19.406 16.311 1.00 77.00 245 LYS A C 1
ATOM 1950 O O . LYS A 1 245 ? 4.421 -19.158 16.311 1.00 77.00 245 LYS A O 1
ATOM 1955 N N . LEU A 1 246 ? 6.125 -20.432 15.622 1.00 77.88 246 LEU A N 1
ATOM 1956 C CA . LEU A 1 246 ? 5.262 -21.399 14.940 1.00 77.88 246 LEU A CA 1
ATOM 1957 C C . LEU A 1 246 ? 4.417 -22.203 15.947 1.00 77.88 246 LEU A C 1
ATOM 1959 O O . LEU A 1 246 ? 4.911 -22.553 17.020 1.00 77.88 246 LEU A O 1
ATOM 1963 N N . PRO A 1 247 ? 3.172 -22.576 15.595 1.00 81.06 247 PRO A N 1
ATOM 1964 C CA . PRO A 1 247 ? 2.385 -23.545 16.348 1.00 81.06 247 PRO A CA 1
ATOM 1965 C C . PRO A 1 247 ? 3.023 -24.939 16.238 1.00 81.06 247 PRO A C 1
ATOM 1967 O O . PRO A 1 247 ? 2.611 -25.778 15.435 1.00 81.06 247 PRO A O 1
ATOM 1970 N N . TRP A 1 248 ? 4.046 -25.190 17.059 1.00 81.06 248 TRP A N 1
ATOM 1971 C CA . TRP A 1 248 ? 4.842 -26.422 17.068 1.00 81.06 248 TRP A CA 1
ATOM 1972 C C . TRP A 1 248 ? 4.001 -27.687 17.230 1.00 81.06 248 TRP A C 1
ATOM 1974 O O . TRP A 1 248 ? 4.368 -28.727 16.696 1.00 81.06 248 TRP A O 1
ATOM 1984 N N . THR A 1 249 ? 2.842 -27.601 17.885 1.00 86.69 249 THR A N 1
ATOM 1985 C CA . THR A 1 249 ? 1.877 -28.704 17.970 1.00 86.69 249 THR A CA 1
ATOM 1986 C C . THR A 1 249 ? 1.431 -29.184 16.587 1.00 86.69 249 THR A C 1
ATOM 1988 O O . THR A 1 249 ? 1.412 -30.386 16.342 1.00 86.69 249 THR A O 1
ATOM 1991 N N . LEU A 1 250 ? 1.124 -28.267 15.662 1.00 85.06 250 LEU A N 1
ATOM 1992 C CA . LEU A 1 250 ? 0.712 -28.609 14.296 1.00 85.06 250 LEU A CA 1
ATOM 1993 C C . LEU A 1 250 ? 1.889 -29.132 13.466 1.00 85.06 250 LEU A C 1
ATOM 1995 O O . LEU A 1 250 ? 1.727 -30.072 12.691 1.00 85.06 250 LEU A O 1
ATOM 1999 N N . VAL A 1 251 ? 3.082 -28.561 13.658 1.00 84.50 251 VAL A N 1
ATOM 2000 C CA . VAL A 1 251 ? 4.305 -29.007 12.972 1.00 84.50 251 VAL A CA 1
ATOM 2001 C C . VAL A 1 251 ? 4.667 -30.434 13.389 1.00 84.50 251 VAL A C 1
ATOM 2003 O O . VAL A 1 251 ? 4.846 -31.298 12.535 1.00 84.50 251 VAL A O 1
ATOM 2006 N N . LEU A 1 252 ? 4.723 -30.707 14.695 1.00 88.69 252 LEU A N 1
ATOM 2007 C CA . LEU A 1 252 ? 5.032 -32.032 15.234 1.00 88.69 252 LEU A CA 1
ATOM 2008 C C . LEU A 1 252 ? 3.960 -33.062 14.871 1.00 88.69 252 LEU A C 1
ATOM 2010 O O . LEU A 1 252 ? 4.302 -34.203 14.573 1.00 88.69 252 LEU A O 1
ATOM 2014 N N . LEU A 1 253 ? 2.686 -32.662 14.831 1.00 91.25 253 LEU A N 1
ATOM 2015 C CA . LEU A 1 253 ? 1.608 -33.507 14.320 1.00 91.25 253 LEU A CA 1
ATOM 2016 C C . LEU A 1 253 ? 1.856 -33.895 12.854 1.00 91.25 253 LEU A C 1
ATOM 2018 O O . LEU A 1 253 ? 1.753 -35.069 12.511 1.00 91.25 253 LEU A O 1
ATOM 2022 N N . GLY A 1 254 ? 2.236 -32.936 12.005 1.00 88.50 254 GLY A N 1
ATOM 2023 C CA . GLY A 1 254 ? 2.588 -33.197 10.608 1.00 88.50 254 GLY A CA 1
ATOM 2024 C C . GLY A 1 254 ? 3.786 -34.140 10.464 1.00 88.50 254 GLY A C 1
ATOM 2025 O O . GLY A 1 254 ? 3.726 -35.090 9.685 1.00 88.50 254 GLY A O 1
ATOM 2026 N N . VAL A 1 255 ? 4.839 -33.937 11.263 1.00 90.00 255 VAL A N 1
ATOM 2027 C CA . VAL A 1 255 ? 6.016 -34.825 11.305 1.00 90.00 255 VAL A CA 1
ATOM 2028 C C . VAL A 1 255 ? 5.626 -36.235 11.747 1.00 90.00 255 VAL A C 1
ATOM 2030 O O . VAL A 1 255 ? 6.056 -37.210 11.136 1.00 90.00 255 VAL A O 1
ATOM 2033 N N . PHE A 1 256 ? 4.782 -36.363 12.771 1.00 93.69 256 PHE A N 1
ATOM 2034 C CA . PHE A 1 256 ? 4.305 -37.657 13.247 1.00 93.69 256 PHE A CA 1
ATOM 2035 C C . PHE A 1 256 ? 3.481 -38.390 12.181 1.00 93.69 256 PHE A C 1
ATOM 2037 O O . PHE A 1 256 ? 3.709 -39.574 11.947 1.00 93.69 256 PHE A O 1
ATOM 2044 N N . ILE A 1 257 ? 2.575 -37.689 11.490 1.00 89.81 257 ILE A N 1
ATOM 2045 C CA . ILE A 1 257 ? 1.799 -38.255 10.377 1.00 89.81 257 ILE A CA 1
ATOM 2046 C C . ILE A 1 257 ? 2.735 -38.706 9.250 1.00 89.81 257 ILE A C 1
ATOM 2048 O O . ILE A 1 257 ? 2.589 -39.820 8.756 1.00 89.81 257 ILE A O 1
ATOM 2052 N N . ALA A 1 258 ? 3.722 -37.888 8.876 1.00 88.62 258 ALA A N 1
ATOM 2053 C CA . ALA A 1 258 ? 4.690 -38.244 7.842 1.00 88.62 258 ALA A CA 1
ATOM 2054 C C . ALA A 1 258 ? 5.503 -39.495 8.217 1.00 88.62 258 ALA A C 1
ATOM 2056 O O . ALA A 1 258 ? 5.637 -40.398 7.396 1.00 88.62 258 ALA A O 1
ATOM 2057 N N . LEU A 1 259 ? 5.975 -39.592 9.466 1.00 92.69 259 LEU A N 1
ATOM 2058 C CA . LEU A 1 259 ? 6.679 -40.775 9.971 1.00 92.69 259 LEU A CA 1
ATOM 2059 C C . LEU A 1 259 ? 5.785 -42.017 9.982 1.00 92.69 259 LEU A C 1
ATOM 2061 O O . LEU A 1 259 ? 6.231 -43.088 9.584 1.00 92.69 259 LEU A O 1
ATOM 2065 N N . MET A 1 260 ? 4.527 -41.888 10.412 1.00 91.50 260 MET A N 1
ATOM 2066 C CA . MET A 1 260 ? 3.566 -42.993 10.388 1.00 91.50 260 MET A CA 1
ATOM 2067 C C . MET A 1 260 ? 3.313 -43.487 8.961 1.00 91.50 260 MET A C 1
ATOM 2069 O O . MET A 1 260 ? 3.305 -44.692 8.732 1.00 91.50 260 MET A O 1
ATOM 2073 N N . LEU A 1 261 ? 3.159 -42.578 7.995 1.00 89.62 261 LEU A N 1
ATOM 2074 C CA . LEU A 1 261 ? 2.978 -42.936 6.587 1.00 89.62 261 LEU A CA 1
ATOM 2075 C C . LEU A 1 261 ? 4.196 -43.677 6.035 1.00 89.62 261 LEU A C 1
ATOM 2077 O O . LEU A 1 261 ? 4.035 -44.738 5.432 1.00 89.62 261 LEU A O 1
ATOM 2081 N N . GLU A 1 262 ? 5.399 -43.179 6.324 1.00 91.12 262 GLU A N 1
ATOM 2082 C CA . GLU A 1 262 ? 6.646 -43.802 5.880 1.00 91.12 262 GLU A CA 1
ATOM 2083 C C . GLU A 1 262 ? 6.827 -45.201 6.501 1.00 91.12 262 GLU A C 1
ATOM 2085 O O . GLU A 1 262 ? 7.202 -46.148 5.811 1.00 91.12 262 GLU A O 1
ATOM 2090 N N . LEU A 1 263 ? 6.462 -45.374 7.780 1.00 90.00 263 LEU A N 1
ATOM 2091 C CA . LEU A 1 263 ? 6.447 -46.679 8.457 1.00 90.00 263 LEU A CA 1
ATOM 2092 C C . LEU A 1 263 ? 5.394 -47.636 7.881 1.00 90.00 263 LEU A C 1
ATOM 2094 O O . LEU A 1 263 ? 5.611 -48.847 7.854 1.00 90.00 263 LEU A O 1
ATOM 2098 N N . CYS A 1 264 ? 4.270 -47.114 7.390 1.00 88.12 264 CYS A N 1
ATOM 2099 C CA . CYS A 1 264 ? 3.265 -47.883 6.660 1.00 88.12 264 CYS A CA 1
ATOM 2100 C C . CYS A 1 264 ? 3.660 -48.165 5.196 1.00 88.12 264 CYS A C 1
ATOM 2102 O O . CYS A 1 264 ? 2.873 -48.772 4.468 1.00 88.12 264 CYS A O 1
ATOM 2104 N N . GLY A 1 265 ? 4.852 -47.745 4.752 1.00 83.56 265 GLY A N 1
ATOM 2105 C CA . GLY A 1 265 ? 5.329 -47.920 3.378 1.00 83.56 265 GLY A CA 1
ATOM 2106 C C . GLY A 1 265 ? 4.623 -47.022 2.357 1.00 83.56 265 GLY A C 1
ATOM 2107 O O . GLY A 1 265 ? 4.679 -47.293 1.157 1.00 83.56 265 GLY A O 1
ATOM 2108 N N . VAL A 1 266 ? 3.938 -45.971 2.816 1.00 84.81 266 VAL A N 1
ATOM 2109 C CA . VAL A 1 266 ? 3.287 -44.966 1.974 1.00 84.81 266 VAL A CA 1
ATOM 2110 C C . VAL A 1 266 ? 4.182 -43.737 1.925 1.00 84.81 266 VAL A C 1
ATOM 2112 O O . VAL A 1 266 ? 4.457 -43.129 2.954 1.00 84.81 266 VAL A O 1
ATOM 2115 N N . SER A 1 267 ? 4.599 -43.333 0.724 1.00 83.75 267 SER A N 1
ATOM 2116 C CA . SER A 1 267 ? 5.372 -42.09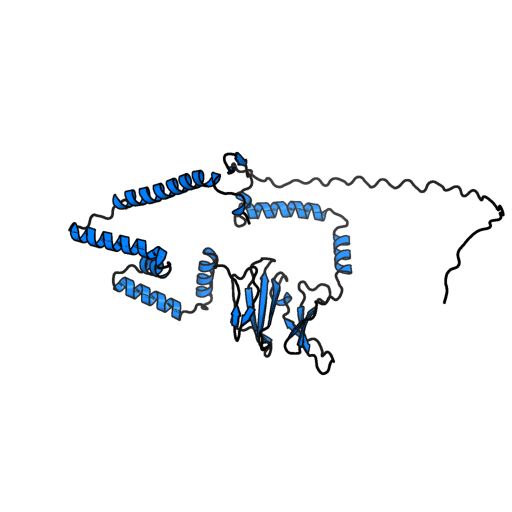9 0.574 1.00 83.75 267 SER A CA 1
ATOM 2117 C C . SER A 1 267 ? 4.557 -40.906 1.083 1.00 83.75 267 SER A C 1
ATOM 2119 O O . SER A 1 267 ? 3.441 -40.638 0.622 1.00 83.75 267 SER A O 1
ATOM 2121 N N . SER A 1 268 ? 5.126 -40.189 2.048 1.00 83.88 268 SER A N 1
ATOM 2122 C CA . SER A 1 268 ? 4.485 -39.050 2.713 1.00 83.88 268 SER A CA 1
ATOM 2123 C C . SER A 1 268 ? 4.193 -37.870 1.770 1.00 83.88 268 SER A C 1
ATOM 2125 O O . SER A 1 268 ? 3.213 -37.148 1.963 1.00 83.88 268 SER A O 1
ATOM 2127 N N . LEU A 1 269 ? 4.988 -37.696 0.708 1.00 81.44 269 LEU A N 1
ATOM 2128 C CA . LEU A 1 269 ? 4.873 -36.568 -0.221 1.00 81.44 269 LEU A CA 1
ATOM 2129 C C . LEU A 1 269 ? 3.629 -36.650 -1.138 1.00 81.44 269 LEU A C 1
ATOM 2131 O O . LEU A 1 269 ? 2.845 -35.699 -1.135 1.00 81.44 269 LEU A O 1
ATOM 2135 N N . PRO A 1 270 ? 3.353 -37.760 -1.855 1.00 77.62 270 PRO A N 1
ATOM 2136 C CA . PRO A 1 270 ? 2.099 -37.936 -2.594 1.00 77.62 270 PRO A CA 1
ATOM 2137 C C . PRO A 1 270 ? 0.849 -37.823 -1.717 1.00 77.62 270 PRO A C 1
ATOM 2139 O O . PRO A 1 270 ? -0.155 -37.260 -2.152 1.00 77.62 270 PRO A O 1
ATOM 2142 N N . PHE A 1 271 ? 0.909 -38.321 -0.478 1.00 82.25 271 PHE A N 1
ATOM 2143 C CA . PHE A 1 271 ? -0.195 -38.206 0.472 1.00 82.25 271 PHE A CA 1
ATOM 2144 C C . PHE A 1 271 ? -0.480 -36.741 0.831 1.00 82.25 271 PHE A C 1
ATOM 2146 O O . PHE A 1 271 ? -1.622 -36.297 0.728 1.00 82.25 271 PHE A O 1
ATOM 2153 N N . ALA A 1 272 ? 0.552 -35.968 1.184 1.00 82.38 272 ALA A N 1
ATOM 2154 C CA . ALA A 1 272 ? 0.407 -34.550 1.511 1.00 82.38 272 ALA A CA 1
ATOM 2155 C C . ALA A 1 272 ? -0.159 -33.737 0.333 1.00 82.38 272 ALA A C 1
ATOM 2157 O O . ALA A 1 272 ? -1.066 -32.924 0.516 1.00 82.38 272 ALA A O 1
ATOM 2158 N N . VAL A 1 273 ? 0.325 -34.000 -0.886 1.00 75.88 273 VAL A N 1
ATOM 2159 C CA . VAL A 1 273 ? -0.194 -33.367 -2.110 1.00 75.88 273 VAL A CA 1
ATOM 2160 C C . VAL A 1 273 ? -1.654 -33.759 -2.357 1.00 75.88 273 VAL A C 1
ATOM 2162 O O . VAL A 1 273 ? -2.469 -32.905 -2.704 1.00 75.88 273 VAL A O 1
ATOM 2165 N N . GLY A 1 274 ? -2.008 -35.027 -2.137 1.00 75.81 274 GLY A N 1
ATOM 2166 C CA . GLY A 1 274 ? -3.372 -35.530 -2.304 1.00 75.81 274 GLY A CA 1
ATOM 2167 C C . GLY A 1 274 ? -4.382 -34.925 -1.326 1.00 75.81 274 GLY A C 1
ATOM 2168 O O . GLY A 1 274 ? -5.515 -34.671 -1.720 1.00 75.81 274 GLY A O 1
ATOM 2169 N N . VAL A 1 275 ? -3.973 -34.651 -0.082 1.00 79.31 275 VAL A N 1
ATOM 2170 C CA . VAL A 1 275 ? -4.813 -33.985 0.934 1.00 79.31 275 VAL A CA 1
ATOM 2171 C C . VAL A 1 275 ? -5.009 -32.498 0.626 1.00 79.31 275 VAL A C 1
ATOM 2173 O O . VAL A 1 275 ? -6.051 -31.934 0.948 1.00 79.31 275 VAL A O 1
ATOM 2176 N N . TYR A 1 276 ? -4.017 -31.856 0.005 1.00 78.50 276 TYR A N 1
ATOM 2177 C CA . TYR A 1 276 ? -4.076 -30.433 -0.330 1.00 78.50 276 TYR A CA 1
ATOM 2178 C C . TYR A 1 276 ? -4.961 -30.133 -1.550 1.00 78.50 276 TYR A C 1
ATOM 2180 O O . TYR A 1 276 ? -5.552 -29.057 -1.646 1.00 78.50 276 TYR A O 1
ATOM 2188 N N . LEU A 1 277 ? -5.051 -31.066 -2.499 1.00 78.06 277 LEU A N 1
ATOM 2189 C CA . LEU A 1 277 ? -5.801 -30.868 -3.736 1.00 78.06 277 LEU A CA 1
ATOM 2190 C C . LEU A 1 277 ? -7.302 -31.161 -3.550 1.00 78.06 277 LEU A C 1
ATOM 2192 O O . LEU A 1 277 ? -7.655 -32.166 -2.930 1.00 78.06 277 LEU A O 1
ATOM 2196 N N . PRO A 1 278 ? -8.202 -30.338 -4.131 1.00 80.19 278 PRO A N 1
ATOM 2197 C CA . PRO A 1 278 ? -9.629 -30.641 -4.173 1.00 80.19 278 PRO A CA 1
ATOM 2198 C C . PRO A 1 278 ? -9.902 -32.068 -4.660 1.00 80.19 278 PRO A C 1
ATOM 2200 O O . PRO A 1 278 ? -9.256 -32.558 -5.584 1.00 80.19 278 PRO A O 1
ATOM 2203 N N . ILE A 1 279 ? -10.915 -32.726 -4.092 1.00 79.19 279 ILE A N 1
ATOM 2204 C CA . ILE A 1 279 ? -11.278 -34.106 -4.468 1.00 79.19 279 ILE A CA 1
ATOM 2205 C C . ILE A 1 279 ? -11.557 -34.221 -5.977 1.00 79.19 279 ILE A C 1
ATOM 2207 O O . ILE A 1 279 ? -11.271 -35.245 -6.592 1.00 79.19 279 ILE A O 1
ATOM 2211 N N . SER A 1 280 ? -12.053 -33.152 -6.605 1.00 78.31 280 SER A N 1
ATOM 2212 C CA . SER A 1 280 ? -12.280 -33.092 -8.050 1.00 78.31 280 SER A CA 1
ATOM 2213 C C . SER A 1 280 ? -10.997 -33.191 -8.884 1.00 78.31 280 SER A C 1
ATOM 2215 O O . SER A 1 280 ? -11.036 -33.764 -9.970 1.00 78.31 280 SER A O 1
ATOM 2217 N N . THR A 1 281 ? -9.863 -32.674 -8.398 1.00 78.38 281 THR A N 1
ATOM 2218 C CA . THR A 1 281 ? -8.574 -32.737 -9.104 1.00 78.38 281 THR A CA 1
ATOM 2219 C C . THR A 1 281 ? -7.765 -33.980 -8.738 1.00 78.38 281 THR A C 1
ATOM 2221 O O . THR A 1 281 ? -7.005 -34.470 -9.572 1.00 78.38 281 THR A O 1
ATOM 2224 N N . SER A 1 282 ? -7.954 -34.543 -7.541 1.00 77.75 282 SER A N 1
ATOM 2225 C CA . SER A 1 282 ? -7.266 -35.767 -7.108 1.00 77.75 282 SER A CA 1
ATOM 2226 C C . SER A 1 282 ? -7.971 -37.067 -7.529 1.00 77.75 282 SER A C 1
ATOM 2228 O O . SER A 1 282 ? -7.298 -38.081 -7.732 1.00 77.75 282 SER A O 1
ATOM 2230 N N . ALA A 1 283 ? -9.293 -37.061 -7.753 1.00 82.25 283 ALA A N 1
ATOM 2231 C CA . ALA A 1 283 ? -10.050 -38.253 -8.157 1.00 82.25 283 ALA A CA 1
ATOM 2232 C C . ALA A 1 283 ? -9.562 -38.910 -9.469 1.00 82.25 283 ALA A C 1
ATOM 2234 O O . ALA A 1 283 ? -9.416 -40.134 -9.483 1.00 82.25 283 ALA A O 1
ATOM 2235 N N . PRO A 1 284 ? -9.237 -38.174 -10.555 1.00 81.44 284 PRO A N 1
ATOM 2236 C CA . PRO A 1 284 ? -8.704 -38.788 -11.774 1.00 81.44 284 PRO A CA 1
ATOM 2237 C C . PRO A 1 284 ? -7.351 -39.479 -11.558 1.00 81.44 284 PRO A C 1
ATOM 2239 O O . PRO A 1 284 ? -7.119 -40.562 -12.097 1.00 81.44 284 PRO A O 1
ATOM 2242 N N . ILE A 1 285 ? -6.481 -38.886 -10.731 1.00 80.06 285 ILE A N 1
ATOM 2243 C CA . ILE A 1 285 ? -5.168 -39.447 -10.375 1.00 80.06 285 ILE A CA 1
ATOM 2244 C C . ILE A 1 285 ? -5.357 -40.760 -9.608 1.00 80.06 285 ILE A C 1
ATOM 2246 O O . ILE A 1 285 ? -4.717 -41.765 -9.917 1.00 80.06 285 ILE A O 1
ATOM 2250 N N . PHE A 1 286 ? -6.286 -40.774 -8.651 1.00 79.69 286 PHE A N 1
ATOM 2251 C CA . PHE A 1 286 ? -6.614 -41.959 -7.865 1.00 79.69 286 PHE A CA 1
ATOM 2252 C C . PHE A 1 286 ? -7.209 -43.085 -8.723 1.00 79.69 286 PHE A C 1
ATOM 2254 O O . PHE A 1 286 ? -6.744 -44.224 -8.657 1.00 79.69 286 PHE A O 1
ATOM 2261 N N . CYS A 1 287 ? -8.177 -42.769 -9.589 1.00 84.56 287 CYS A N 1
ATOM 2262 C CA . CYS A 1 287 ? -8.755 -43.727 -10.533 1.00 84.56 287 CYS A CA 1
ATOM 2263 C C . CYS A 1 287 ? -7.691 -44.309 -11.476 1.00 84.56 287 CYS A C 1
ATOM 2265 O O . CYS A 1 287 ? -7.641 -45.523 -11.668 1.00 84.56 287 CYS A O 1
ATOM 2267 N N . GLY A 1 288 ? -6.801 -43.468 -12.015 1.00 82.00 288 GLY A N 1
ATOM 2268 C CA . GLY A 1 288 ? -5.677 -43.916 -12.840 1.00 82.00 288 GLY A CA 1
ATOM 2269 C C . GLY A 1 288 ? -4.727 -44.853 -12.086 1.00 82.00 288 GLY A C 1
ATOM 2270 O O . GLY A 1 288 ? -4.319 -45.883 -12.623 1.00 82.00 288 GLY A O 1
ATOM 2271 N N . GLY A 1 289 ? -4.440 -44.548 -10.816 1.00 81.50 289 GLY A N 1
ATOM 2272 C CA . GLY A 1 289 ? -3.656 -45.406 -9.927 1.00 81.50 289 GLY A CA 1
ATOM 2273 C C . GLY A 1 289 ? -4.301 -46.774 -9.678 1.00 81.50 289 GLY A C 1
ATOM 2274 O O . GLY A 1 289 ? -3.615 -47.790 -9.772 1.00 81.50 289 GLY A O 1
ATOM 2275 N N . ILE A 1 290 ? -5.617 -46.827 -9.433 1.00 85.44 290 ILE A N 1
ATOM 2276 C CA . ILE A 1 290 ? -6.361 -48.089 -9.259 1.00 85.44 290 ILE A CA 1
ATOM 2277 C C . ILE A 1 290 ? -6.318 -48.930 -10.535 1.00 85.44 290 ILE A C 1
ATOM 2279 O O . ILE A 1 290 ? -6.044 -50.128 -10.473 1.00 85.44 290 ILE A O 1
ATOM 2283 N N . VAL A 1 291 ? -6.568 -48.314 -11.694 1.00 83.25 291 VAL A N 1
ATOM 2284 C CA . VAL A 1 291 ? -6.530 -49.017 -12.983 1.00 83.25 291 VAL A CA 1
ATOM 2285 C C . VAL A 1 291 ? -5.142 -49.608 -13.218 1.00 83.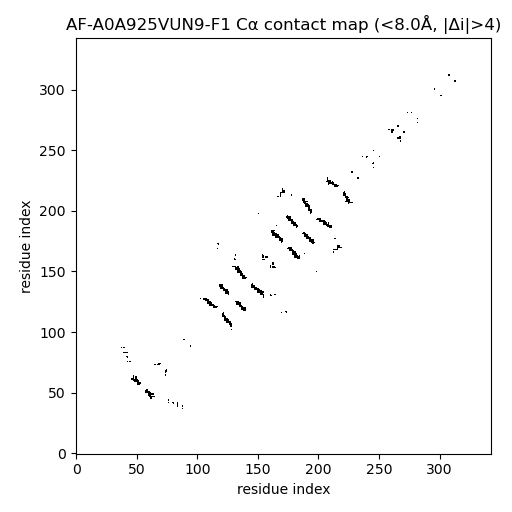25 291 VAL A C 1
ATOM 2287 O O . VAL A 1 291 ? -5.035 -50.790 -13.539 1.00 83.25 291 VAL A O 1
ATOM 2290 N N . ARG A 1 292 ? -4.078 -48.830 -12.978 1.00 79.00 292 ARG A N 1
ATOM 2291 C CA . ARG A 1 292 ? -2.697 -49.317 -13.067 1.00 79.00 292 ARG A CA 1
ATOM 2292 C C . ARG A 1 292 ? -2.443 -50.481 -12.109 1.00 79.00 292 ARG A C 1
ATOM 2294 O O . ARG A 1 292 ? -1.942 -51.511 -12.539 1.00 79.00 292 ARG A O 1
ATOM 2301 N N . TYR A 1 293 ? -2.856 -50.360 -10.848 1.00 80.00 293 TYR A N 1
ATOM 2302 C CA . TYR A 1 293 ? -2.694 -51.417 -9.848 1.00 80.00 293 TYR A CA 1
ATOM 2303 C C . TYR A 1 293 ? -3.366 -52.736 -10.266 1.00 80.00 293 TYR A C 1
ATOM 2305 O O . TYR A 1 293 ? -2.782 -53.810 -10.113 1.00 80.00 293 TYR A O 1
ATOM 2313 N N . ILE A 1 294 ? -4.580 -52.669 -10.823 1.00 84.75 294 ILE A N 1
ATOM 2314 C CA . ILE A 1 294 ? -5.307 -53.848 -11.313 1.00 84.75 294 ILE A CA 1
ATOM 2315 C C . ILE A 1 294 ? -4.593 -54.457 -12.525 1.00 84.75 294 ILE A C 1
ATOM 2317 O O . ILE A 1 294 ? -4.405 -55.672 -12.575 1.00 84.75 294 ILE A O 1
ATOM 2321 N N . VAL A 1 295 ? -4.164 -53.633 -13.483 1.00 80.94 295 VAL A N 1
ATOM 2322 C CA . VAL A 1 295 ? -3.466 -54.092 -14.695 1.00 80.94 295 VAL A CA 1
ATOM 2323 C C . VAL A 1 295 ? -2.128 -54.748 -14.353 1.00 80.94 295 VAL A C 1
ATOM 2325 O O . VAL A 1 295 ? -1.850 -55.844 -14.844 1.00 80.94 295 VAL A O 1
ATOM 2328 N N . ASP A 1 296 ? -1.342 -54.138 -13.466 1.00 79.44 296 ASP A N 1
ATOM 2329 C CA . ASP A 1 296 ? -0.045 -54.661 -13.027 1.00 79.44 296 ASP A CA 1
ATOM 2330 C C . ASP A 1 296 ? -0.213 -56.003 -12.291 1.00 79.44 296 ASP A C 1
ATOM 2332 O O . ASP A 1 296 ? 0.585 -56.928 -12.462 1.00 79.44 296 ASP A O 1
ATOM 2336 N N . ARG A 1 297 ? -1.307 -56.163 -11.532 1.00 80.56 297 ARG A N 1
ATOM 2337 C CA . ARG A 1 297 ? -1.647 -57.420 -10.847 1.00 80.56 297 ARG A CA 1
ATOM 2338 C C . ARG A 1 297 ? -2.090 -58.527 -11.807 1.00 80.56 297 ARG A C 1
ATOM 2340 O O . ARG A 1 297 ? -1.800 -59.692 -11.548 1.00 80.56 297 ARG A O 1
ATOM 2347 N N . VAL A 1 298 ? -2.767 -58.183 -12.904 1.00 81.31 298 VAL A N 1
ATOM 2348 C CA . VAL A 1 298 ? -3.202 -59.142 -13.937 1.00 81.31 298 VAL A CA 1
ATOM 2349 C C . VAL A 1 298 ? -2.044 -59.559 -14.850 1.00 81.31 298 VAL A C 1
ATOM 2351 O O . VAL A 1 298 ? -1.998 -60.707 -15.284 1.00 81.31 298 VAL A O 1
ATOM 2354 N N . ARG A 1 299 ? -1.085 -58.664 -15.123 1.00 77.88 299 ARG A N 1
ATOM 2355 C CA . ARG A 1 299 ? 0.074 -58.943 -15.993 1.00 77.88 299 ARG A CA 1
ATOM 2356 C C . ARG A 1 299 ? 1.223 -59.703 -15.316 1.00 77.88 299 ARG A C 1
ATOM 2358 O O . ARG A 1 299 ? 2.136 -60.137 -16.009 1.00 77.88 299 ARG A O 1
ATOM 2365 N N . GLY A 1 300 ? 1.167 -59.927 -14.001 1.00 61.75 300 GLY A N 1
ATOM 2366 C CA . GLY A 1 300 ? 2.016 -60.909 -13.315 1.00 61.75 300 GLY A CA 1
ATOM 2367 C C . GLY A 1 300 ? 3.514 -60.581 -13.226 1.00 61.75 300 GLY A C 1
ATOM 2368 O O . GLY A 1 300 ? 4.303 -61.487 -12.971 1.00 61.75 300 GLY A O 1
ATOM 2369 N N . GLY A 1 301 ? 3.937 -59.325 -13.392 1.00 53.09 301 GLY A N 1
ATOM 2370 C CA . GLY A 1 301 ? 5.354 -58.972 -13.280 1.00 53.09 301 GLY A CA 1
ATOM 2371 C C . GLY A 1 301 ? 5.617 -57.471 -13.253 1.00 53.09 301 GLY A C 1
ATOM 2372 O O . GLY A 1 301 ? 5.055 -56.724 -14.047 1.00 53.09 301 GLY A O 1
ATOM 2373 N N . LYS A 1 302 ? 6.491 -57.047 -12.329 1.00 53.47 302 LYS A N 1
ATOM 2374 C CA . LYS A 1 302 ? 7.034 -55.686 -12.225 1.00 53.47 302 LYS A CA 1
ATOM 2375 C C . LYS A 1 302 ? 7.867 -55.374 -13.475 1.00 53.47 302 LYS A C 1
ATOM 2377 O O . LYS A 1 302 ? 9.029 -55.771 -13.541 1.00 53.47 302 LYS A O 1
ATOM 2382 N N . GLU A 1 303 ? 7.293 -54.678 -14.453 1.00 51.34 303 GLU A N 1
ATOM 2383 C CA . GLU A 1 303 ? 8.096 -53.995 -15.472 1.00 51.34 303 GLU A CA 1
ATOM 2384 C C . GLU A 1 303 ? 8.912 -52.890 -14.788 1.00 51.34 303 GLU A C 1
ATOM 2386 O O . GLU A 1 303 ? 8.396 -52.146 -13.950 1.00 51.34 303 GLU A O 1
ATOM 2391 N N . ALA A 1 304 ? 10.211 -52.844 -15.093 1.00 48.38 304 ALA A N 1
ATOM 2392 C CA . ALA A 1 304 ? 11.145 -51.871 -14.547 1.00 48.38 304 ALA A CA 1
ATOM 2393 C C . ALA A 1 304 ? 10.653 -50.439 -14.808 1.00 48.38 304 ALA A C 1
ATOM 2395 O O . ALA A 1 304 ? 10.123 -50.148 -15.881 1.00 48.38 304 ALA A O 1
ATOM 2396 N N . GLU A 1 305 ? 10.849 -49.556 -13.827 1.00 51.00 305 GLU A N 1
ATOM 2397 C CA . GLU A 1 305 ? 10.602 -48.117 -13.931 1.00 51.00 305 GLU A CA 1
ATOM 2398 C C . GLU A 1 305 ? 11.453 -47.508 -15.057 1.00 51.00 305 GLU A C 1
ATOM 2400 O O . GLU A 1 305 ? 12.545 -46.996 -14.837 1.00 51.00 305 GLU A O 1
ATOM 2405 N N . SER A 1 306 ? 10.975 -47.568 -16.298 1.00 51.22 306 SER A N 1
ATOM 2406 C CA . SER A 1 306 ? 11.446 -46.665 -17.341 1.00 51.22 306 SER A CA 1
ATOM 2407 C C . SER A 1 306 ? 10.734 -45.330 -17.139 1.00 51.22 306 SER A C 1
ATOM 2409 O O . SER A 1 306 ? 9.499 -45.306 -17.146 1.00 51.22 306 SER A O 1
ATOM 2411 N N . GLU A 1 307 ? 11.483 -44.231 -17.011 1.00 54.84 307 GLU A N 1
ATOM 2412 C CA . GLU A 1 307 ? 10.948 -42.859 -16.880 1.00 54.84 307 GLU A CA 1
ATOM 2413 C C . GLU A 1 307 ? 9.903 -42.506 -17.956 1.00 54.84 307 GLU A C 1
ATOM 2415 O O . GLU A 1 307 ? 9.044 -41.659 -17.730 1.00 54.84 307 GLU A O 1
ATOM 2420 N N . PHE A 1 308 ? 9.902 -43.213 -19.092 1.00 53.34 308 PHE A N 1
ATOM 2421 C CA . PHE A 1 308 ? 8.922 -43.067 -20.165 1.00 53.34 308 PHE A CA 1
ATOM 2422 C C . PHE A 1 308 ? 8.206 -44.389 -20.461 1.00 53.34 308 PHE A C 1
ATOM 2424 O O . PHE A 1 308 ? 8.517 -45.091 -21.421 1.00 53.34 308 PHE A O 1
ATOM 2431 N N . SER A 1 309 ? 7.210 -44.732 -19.640 1.00 67.62 309 SER A N 1
ATOM 2432 C CA . SER A 1 309 ? 6.292 -45.830 -19.966 1.00 67.62 309 SER A CA 1
ATOM 2433 C C . SER A 1 309 ? 5.494 -45.496 -21.241 1.00 67.62 309 SER A C 1
ATOM 2435 O O . SER A 1 309 ? 5.019 -44.362 -21.373 1.00 67.62 309 SER A O 1
ATOM 2437 N N . PRO A 1 310 ? 5.246 -46.462 -22.149 1.00 70.50 310 PRO A N 1
ATOM 2438 C CA . PRO A 1 310 ? 4.380 -46.261 -23.315 1.00 70.50 310 PRO A CA 1
ATOM 2439 C C . PRO A 1 310 ? 3.006 -45.666 -22.960 1.00 70.50 310 PRO A C 1
ATOM 2441 O O . PRO A 1 310 ? 2.474 -44.840 -23.699 1.00 70.50 310 PRO A O 1
ATOM 2444 N N . GLY A 1 311 ? 2.455 -46.014 -21.790 1.00 70.88 311 GLY A N 1
ATOM 2445 C CA . GLY A 1 311 ? 1.200 -45.443 -21.292 1.00 70.88 311 GLY A CA 1
ATOM 2446 C C . GLY A 1 311 ? 1.304 -43.960 -20.918 1.00 70.88 311 GLY A C 1
ATOM 2447 O O . GLY A 1 311 ? 0.357 -43.203 -21.132 1.00 70.88 311 GLY A O 1
ATOM 2448 N N . MET A 1 312 ? 2.461 -43.519 -20.418 1.0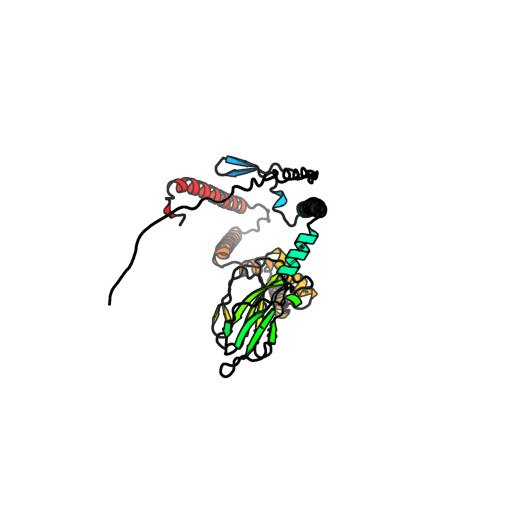0 69.62 312 MET A N 1
ATOM 2449 C CA . MET A 1 312 ? 2.727 -42.113 -20.103 1.00 69.62 312 MET A CA 1
ATOM 2450 C C . MET A 1 312 ? 2.851 -41.271 -21.379 1.00 69.62 312 MET A C 1
ATOM 2452 O O . MET A 1 312 ? 2.277 -40.188 -21.440 1.00 69.62 312 MET A O 1
ATOM 2456 N N . LEU A 1 313 ? 3.510 -41.801 -22.417 1.00 75.94 313 LEU A N 1
ATOM 2457 C CA . LEU A 1 313 ? 3.624 -41.166 -23.739 1.00 75.94 313 LEU A CA 1
ATOM 2458 C C . LEU A 1 313 ? 2.268 -41.015 -24.441 1.00 75.94 313 LEU A C 1
ATOM 2460 O O . LEU A 1 313 ? 1.974 -39.975 -25.025 1.00 75.94 313 LEU A O 1
ATOM 2464 N N . ILE A 1 314 ? 1.414 -42.036 -24.361 1.00 80.62 314 ILE A N 1
ATOM 2465 C CA . ILE A 1 314 ? 0.053 -41.967 -24.909 1.00 80.62 314 ILE A CA 1
ATOM 2466 C C . ILE A 1 314 ? -0.786 -40.942 -24.133 1.00 80.62 314 ILE A C 1
ATOM 2468 O O . ILE A 1 314 ? -1.503 -40.144 -24.735 1.00 80.62 314 ILE A O 1
ATOM 2472 N N . SER A 1 315 ? -0.675 -40.924 -22.802 1.00 79.44 315 SER A N 1
ATOM 2473 C CA . SER A 1 315 ? -1.423 -39.987 -21.956 1.00 79.44 315 SER A CA 1
ATOM 2474 C C . SER A 1 315 ? -1.004 -38.535 -22.194 1.00 79.44 315 SER A C 1
ATOM 2476 O O . SER A 1 315 ? -1.867 -37.671 -22.346 1.00 79.44 315 SER A O 1
ATOM 2478 N N . SER A 1 316 ? 0.300 -38.256 -22.290 1.00 76.44 316 SER A N 1
ATOM 2479 C CA . SER A 1 316 ? 0.798 -36.915 -22.619 1.00 76.44 316 SER A CA 1
ATOM 2480 C C . SER A 1 316 ? 0.392 -36.490 -24.032 1.00 76.44 316 SER A C 1
ATOM 2482 O O . SER A 1 316 ? 0.000 -35.340 -2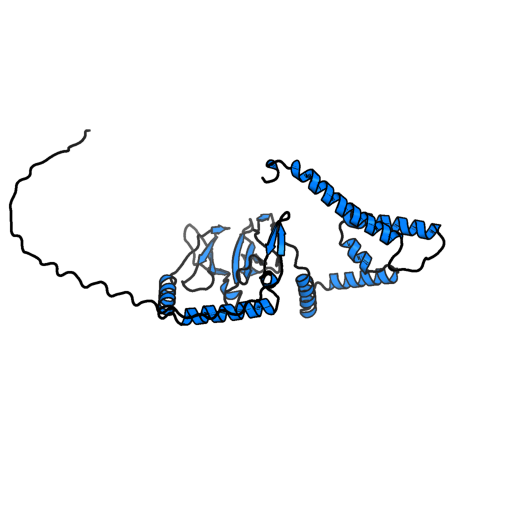4.226 1.00 76.44 316 SER A O 1
ATOM 2484 N N . GLY A 1 317 ? 0.374 -37.423 -24.990 1.00 88.06 317 GLY A N 1
ATOM 2485 C CA . GLY A 1 317 ? -0.160 -37.206 -26.335 1.00 88.06 317 GLY A CA 1
ATOM 2486 C C . GLY A 1 317 ? -1.641 -36.812 -26.343 1.00 88.06 317 GLY A C 1
ATOM 2487 O O . GLY A 1 317 ? -2.011 -35.864 -27.032 1.00 88.06 317 GLY A O 1
ATOM 2488 N N . TYR A 1 318 ? -2.488 -37.468 -25.541 1.00 86.94 318 TYR A N 1
ATOM 2489 C CA . TYR A 1 318 ? -3.904 -37.094 -25.413 1.00 86.94 318 TYR A CA 1
ATOM 2490 C C . TYR A 1 318 ? -4.108 -35.737 -24.736 1.00 86.94 318 TYR A C 1
ATOM 2492 O O . TYR A 1 318 ? -4.969 -34.974 -25.170 1.00 86.94 318 TYR A O 1
ATOM 2500 N N . ILE A 1 319 ? -3.317 -35.408 -23.710 1.00 81.38 319 ILE A N 1
ATOM 2501 C CA . ILE A 1 319 ? -3.381 -34.096 -23.045 1.00 81.38 319 ILE A CA 1
ATOM 2502 C C . ILE A 1 319 ? -2.980 -32.989 -24.028 1.00 81.38 319 ILE A C 1
ATOM 2504 O O . ILE A 1 319 ? -3.706 -32.005 -24.179 1.00 81.38 319 ILE A O 1
ATOM 2508 N N . ALA A 1 320 ? -1.869 -33.172 -24.746 1.00 82.62 320 ALA A N 1
ATOM 2509 C CA . ALA A 1 320 ? -1.415 -32.231 -25.765 1.00 82.62 320 ALA A CA 1
ATOM 2510 C C . ALA A 1 320 ? -2.427 -32.107 -26.919 1.00 82.62 320 ALA A C 1
ATOM 2512 O O . ALA A 1 320 ? -2.763 -30.999 -27.334 1.00 82.62 320 ALA A O 1
ATOM 2513 N N . GLY A 1 321 ? -2.975 -33.228 -27.395 1.00 89.75 321 GLY A N 1
ATOM 2514 C CA . GLY A 1 321 ? -3.999 -33.251 -28.440 1.00 89.75 321 GLY A CA 1
ATOM 2515 C C . GLY A 1 321 ? -5.299 -32.562 -28.020 1.00 89.75 321 GLY A C 1
ATOM 2516 O O . GLY A 1 321 ? -5.864 -31.801 -28.801 1.00 89.75 321 GLY A O 1
ATOM 2517 N N . GLY A 1 322 ? -5.746 -32.764 -26.777 1.00 86.94 322 GLY A N 1
ATOM 2518 C CA . GLY A 1 322 ? -6.912 -32.084 -26.212 1.00 86.94 322 GLY A CA 1
ATOM 2519 C C . GLY A 1 322 ? -6.714 -30.573 -26.094 1.00 86.94 322 GLY A C 1
ATOM 2520 O O . GLY A 1 322 ? -7.616 -29.813 -26.440 1.00 86.94 322 GLY A O 1
ATOM 2521 N N . ALA A 1 323 ? -5.521 -30.127 -25.687 1.00 79.75 323 ALA A N 1
ATOM 2522 C CA . ALA A 1 323 ? -5.181 -28.706 -25.649 1.00 79.75 323 ALA A CA 1
ATOM 2523 C C . ALA A 1 323 ? -5.215 -28.076 -27.053 1.00 79.75 323 ALA A C 1
ATOM 2525 O O . ALA A 1 323 ? -5.841 -27.036 -27.246 1.00 79.75 323 ALA A O 1
ATOM 2526 N N . ILE A 1 324 ? -4.622 -28.739 -28.053 1.00 86.81 324 ILE A N 1
ATOM 2527 C CA . ILE A 1 324 ? -4.635 -28.272 -29.449 1.00 86.81 324 ILE A CA 1
ATOM 2528 C C . ILE A 1 324 ? -6.067 -28.235 -29.999 1.00 86.81 324 ILE A C 1
ATOM 2530 O O . ILE A 1 324 ? -6.474 -27.234 -30.586 1.00 86.81 324 ILE A O 1
ATOM 2534 N N . ALA A 1 325 ? -6.861 -29.286 -29.780 1.00 89.31 325 ALA A N 1
ATOM 2535 C CA . ALA A 1 325 ? -8.256 -29.329 -30.211 1.00 89.31 325 ALA A CA 1
ATOM 2536 C C . ALA A 1 325 ? -9.100 -28.232 -29.543 1.00 89.31 325 ALA A C 1
ATOM 2538 O O . ALA A 1 325 ? -9.929 -27.616 -30.207 1.00 89.31 325 ALA A O 1
ATOM 2539 N N . GLY A 1 326 ? -8.857 -27.943 -28.261 1.00 83.25 326 GLY A N 1
ATOM 2540 C CA . GLY A 1 326 ? -9.492 -26.838 -27.542 1.00 83.25 326 GLY A CA 1
ATOM 2541 C C . GLY A 1 326 ? -9.174 -25.475 -28.158 1.00 83.25 326 GLY A C 1
ATOM 2542 O O . GLY A 1 326 ? -10.082 -24.674 -28.360 1.00 83.25 326 GLY A O 1
ATOM 2543 N N . VAL A 1 327 ? -7.915 -25.236 -28.540 1.00 82.44 327 VAL A N 1
ATOM 2544 C CA . VAL A 1 327 ? -7.505 -24.011 -29.250 1.00 82.44 327 VAL A CA 1
ATOM 2545 C C . VAL A 1 327 ? -8.172 -23.919 -30.625 1.00 82.44 327 VAL A C 1
ATOM 2547 O O . VAL A 1 327 ? -8.682 -22.864 -30.995 1.00 82.44 327 VAL A O 1
ATOM 2550 N N . VAL A 1 328 ? -8.237 -25.024 -31.372 1.00 87.56 328 VAL A N 1
ATOM 2551 C CA . VAL A 1 328 ? -8.911 -25.068 -32.679 1.00 87.56 328 VAL A CA 1
ATOM 2552 C C . VAL A 1 328 ? -10.411 -24.795 -32.544 1.00 87.56 328 VAL A C 1
ATOM 2554 O O . VAL A 1 328 ? -10.950 -23.974 -33.281 1.00 87.56 328 VAL A O 1
ATOM 2557 N N . LEU A 1 329 ? -11.085 -25.417 -31.575 1.00 84.69 329 LEU A N 1
ATOM 2558 C CA . LEU A 1 329 ? -12.497 -25.158 -31.288 1.00 84.69 329 LEU A CA 1
ATOM 2559 C C . LEU A 1 329 ? -12.737 -23.710 -30.854 1.00 84.69 329 LEU A C 1
ATOM 2561 O O . LEU A 1 329 ? -13.701 -23.102 -31.313 1.00 84.69 329 LEU A O 1
ATOM 2565 N N . ALA A 1 330 ? -11.854 -23.140 -30.031 1.00 79.44 330 ALA A N 1
ATOM 2566 C CA . ALA A 1 330 ? -11.922 -21.733 -29.658 1.00 79.44 330 ALA A CA 1
ATOM 2567 C C . ALA A 1 330 ? -11.838 -20.836 -30.901 1.00 79.44 330 ALA A C 1
ATOM 2569 O O . ALA A 1 330 ? -12.684 -19.963 -31.063 1.00 79.44 330 ALA A O 1
ATOM 2570 N N . MET A 1 331 ? -10.919 -21.108 -31.836 1.00 81.69 331 MET A N 1
ATOM 2571 C CA . MET A 1 331 ? -10.820 -20.356 -33.096 1.00 81.69 331 MET A CA 1
ATOM 2572 C C . MET A 1 331 ? -12.103 -20.405 -33.938 1.00 81.69 331 MET A C 1
ATOM 2574 O O . MET A 1 331 ? -12.490 -19.394 -34.519 1.00 81.69 331 MET A O 1
ATOM 2578 N N . PHE A 1 332 ? -12.798 -21.545 -33.973 1.00 81.06 332 PHE A N 1
ATOM 2579 C CA . PHE A 1 332 ? -14.087 -21.673 -34.665 1.00 81.06 332 PHE A CA 1
ATOM 2580 C C . PHE A 1 332 ? -15.274 -21.081 -33.891 1.00 81.06 332 PHE A C 1
ATOM 2582 O O . PHE A 1 332 ? -16.303 -20.797 -34.500 1.00 81.06 332 PHE A O 1
ATOM 2589 N N . ALA A 1 333 ? -15.150 -20.880 -32.577 1.00 74.38 333 ALA A N 1
ATOM 2590 C CA . ALA A 1 333 ? -16.175 -20.256 -31.742 1.00 74.38 333 ALA A CA 1
ATOM 2591 C C . ALA A 1 333 ? -16.099 -18.716 -31.745 1.00 74.38 333 ALA A C 1
ATOM 2593 O O . ALA A 1 333 ? -17.128 -18.065 -31.563 1.00 74.38 333 ALA A O 1
ATOM 2594 N N . ILE A 1 334 ? -14.929 -18.128 -32.026 1.00 66.38 334 ILE A N 1
ATOM 2595 C CA . ILE A 1 334 ? -14.718 -16.667 -32.116 1.00 66.38 334 ILE A CA 1
ATOM 2596 C C . ILE A 1 334 ? -15.748 -15.943 -33.016 1.00 66.38 334 ILE A C 1
ATOM 2598 O O . ILE A 1 334 ? -16.253 -14.905 -32.597 1.00 66.38 334 ILE A O 1
ATOM 2602 N N . PRO A 1 335 ? -16.155 -16.457 -34.197 1.00 65.69 335 PRO A N 1
ATOM 2603 C CA . PRO A 1 335 ? -17.157 -15.798 -35.045 1.00 65.69 335 PRO A CA 1
ATOM 2604 C C . PRO A 1 335 ? -18.580 -15.786 -34.462 1.00 65.69 335 PRO A C 1
ATOM 2606 O O . PRO A 1 335 ? -19.439 -15.071 -34.971 1.00 65.69 335 PRO A O 1
ATOM 2609 N N . THR A 1 336 ? -18.853 -16.592 -33.430 1.00 61.81 336 THR A N 1
ATOM 2610 C CA . THR A 1 336 ? -20.176 -16.695 -32.783 1.00 61.81 336 THR A CA 1
ATOM 2611 C C . THR A 1 336 ? -20.298 -15.854 -31.514 1.00 61.81 336 THR A C 1
ATOM 2613 O O . THR A 1 336 ? -21.383 -15.760 -30.940 1.00 61.81 336 THR A O 1
ATOM 2616 N N . TRP A 1 337 ? -19.210 -15.217 -31.072 1.00 60.09 337 TRP A N 1
ATOM 2617 C CA . TRP A 1 337 ? -19.220 -14.328 -29.915 1.00 60.09 337 TRP A CA 1
ATOM 2618 C C . TRP A 1 337 ? -19.771 -12.962 -30.329 1.00 60.09 337 TRP A C 1
ATOM 2620 O O . TRP A 1 337 ? -19.059 -12.091 -30.823 1.00 60.09 337 TRP A O 1
ATOM 2630 N N . GLY A 1 338 ? -21.086 -12.804 -30.168 1.00 63.66 338 GLY A N 1
ATOM 2631 C CA . GLY A 1 338 ? -21.761 -11.519 -30.311 1.00 63.66 338 GLY A CA 1
ATOM 2632 C C . GLY A 1 338 ? -21.335 -10.507 -29.231 1.00 63.66 338 GLY A C 1
ATOM 2633 O O . GLY A 1 338 ? -20.757 -10.887 -28.211 1.00 63.66 338 GLY A O 1
ATOM 2634 N N . PRO A 1 339 ? -21.652 -9.214 -29.421 1.00 57.69 339 PRO A N 1
ATOM 2635 C CA . PRO A 1 339 ? -21.228 -8.107 -28.551 1.00 57.69 339 PRO A CA 1
ATOM 2636 C C . PRO A 1 339 ? -21.736 -8.154 -27.093 1.00 57.69 339 PRO A C 1
ATOM 2638 O O . PRO A 1 339 ? -21.372 -7.287 -26.303 1.00 57.69 339 PRO A O 1
ATOM 2641 N N . ASP A 1 340 ? -22.532 -9.155 -26.709 1.00 58.19 340 ASP A N 1
ATOM 2642 C CA . ASP A 1 340 ? -23.108 -9.289 -25.364 1.00 58.19 340 ASP A CA 1
ATOM 2643 C C . ASP A 1 340 ? -22.181 -9.980 -24.342 1.00 58.19 340 ASP A C 1
ATOM 2645 O O . ASP A 1 340 ? -22.503 -10.017 -23.159 1.00 58.19 340 ASP A O 1
ATOM 2649 N N . VAL A 1 341 ? -21.018 -10.502 -24.758 1.00 55.31 341 VAL A N 1
ATOM 2650 C CA . VAL A 1 341 ? -20.064 -11.204 -23.863 1.00 55.31 341 VAL A CA 1
ATOM 2651 C C . VAL A 1 341 ? -19.090 -10.240 -23.153 1.00 55.31 341 VAL A C 1
ATOM 2653 O O . VAL A 1 341 ? -18.358 -10.640 -22.255 1.00 55.31 341 VAL A O 1
ATOM 2656 N N . LEU A 1 342 ? -19.094 -8.952 -23.516 1.00 47.56 342 LEU A N 1
ATOM 2657 C CA . LEU A 1 342 ? -18.222 -7.914 -22.940 1.00 47.56 342 LEU A CA 1
ATOM 2658 C C . LEU A 1 342 ? -18.963 -6.922 -22.020 1.00 47.56 342 LEU A C 1
ATOM 2660 O O . LEU A 1 342 ? -18.510 -5.788 -21.858 1.00 47.56 342 LEU A O 1
ATOM 2664 N N . ARG A 1 343 ? -20.101 -7.318 -21.436 1.00 37.66 343 ARG A N 1
ATOM 2665 C CA . ARG A 1 343 ? -20.808 -6.528 -20.413 1.00 37.66 343 ARG A CA 1
ATOM 2666 C C . ARG A 1 343 ? -20.707 -7.133 -19.027 1.00 37.66 343 ARG A C 1
ATOM 2668 O O . ARG A 1 343 ? -20.845 -8.369 -18.919 1.00 37.66 343 ARG A O 1
#

Sequence (343 aa):
MHKRLFPALALTLLAGCRSAQTFSPSSAAAPIPASSRIAVQYPETRKSDHVDDYFGTPVPDPYRWLEDADSPETKAWVTAQNKVSFGYLEQIPFRDQIRERLTTIWNYERFGVPQEEGGQLYFSKNDGLQNQAVLYCQGQQDGQQGQPDVLLDPNKLSADGTTALAGTFFSHDHRYMAYATSGGGSDWQQYKVMDLKTRQPLPDELNWVKVSGAAWYQDGFFYSRYDAPKARLFSLIIDGILTQKLPWTLVLLGVFIALMLELCGVSSLPFAVGVYLPISTSAPIFCGGIVRYIVDRVRGGKEAESEFSPGMLISSGYIAGGAIAGVVLAMFAIPTWGPDVLR

Foldseek 3Di:
DDDDDDDDDDDDDDDDDDPPPPPDPPDDDDPPPDPPPDDFDADDDFFDQDWDDDVNDTDGDRRVVCVPVVDPVVVVNVVRRVCRVVVVLVVPPCNVVVVVVCLVVQQDKDKADWDDDPQKTWIWIDNRPQLATFIWIWHADPNDIHDIDTLGDCCVVDVVSQKYWPDWDAANNRQKIWTWIDGNPDQWIKIWMAGSVVSHTDPDIDGQFGPWDWDHDPPGTDIDGDDDDPVVVVVCVVVCVVVVVDPVVVVVVLVVVCVVCVVVVHHSVVVVVLVPDDCVVNVVVVVVVVVVVVVCVVVPDDDDDDVDDVVNVVVVVVVVVVVVVVVVVVVVCVVVDDPPVVD

Secondary structure (DSSP, 8-state):
----------------------------PPPPP--------PPP-PPP--EEEETTEEEE-TTGGGG-TTSHHHHHHHHHHHHHHHHHHTT-TTHHHHHHHHHHHH-S-EEPPPEEETTEEEEEEE-SS-SSPEEEEEEEETTEE---EEEE-GGGS-TTS-EEEEEEEE-TTSSEEEEEEEETT-SEEEEEEEETTTTEEEEEEEEEEES---EEETTEEE--BPPPPHHHHHHHHHHHHHTT-S-HHHHHHHHHHHHHHHHTT--HHHHHHHHHS-HHHHHHHHHHHHHHHHHHHHHTS-----SS-HHHHHHHHHHHHHHHHHHHHHHHHGGG--GGGG-

Radius of gyration: 36.01 Å; Cα contacts (8 Å, |Δi|>4): 339; chains: 1; bounding box: 72×132×64 Å

pLDDT: mean 82.75, std 17.4, range [31.12, 98.38]

Mean predicted aligned error: 17.41 Å